Protein AF-N9VKV6-F1 (afdb_monomer_lite)

Structure (mmCIF, N/CA/C/O backbone):
data_AF-N9VKV6-F1
#
_entry.id   AF-N9VKV6-F1
#
loop_
_atom_site.group_PDB
_atom_site.id
_atom_site.type_symbol
_atom_site.label_atom_id
_atom_site.label_alt_id
_atom_site.label_comp_id
_atom_site.label_asym_id
_atom_site.label_entity_id
_atom_site.label_seq_id
_atom_site.pdbx_PDB_ins_code
_atom_site.Cartn_x
_atom_site.Cartn_y
_atom_site.Cartn_z
_atom_site.occupancy
_atom_site.B_iso_or_equiv
_atom_site.auth_seq_id
_atom_site.auth_comp_id
_atom_site.auth_asym_id
_atom_site.auth_atom_id
_atom_site.pdbx_PDB_model_num
ATOM 1 N N . MET A 1 1 ? -14.636 -12.649 24.587 1.00 75.19 1 MET A N 1
ATOM 2 C CA . MET A 1 1 ? -14.455 -11.360 23.888 1.00 75.19 1 MET A CA 1
ATOM 3 C C . MET A 1 1 ? -15.010 -11.543 22.491 1.00 75.19 1 MET A C 1
ATOM 5 O O . MET A 1 1 ? -14.633 -12.520 21.860 1.00 75.19 1 MET A O 1
ATOM 9 N N . ASN A 1 2 ? -15.903 -10.659 22.047 1.00 87.00 2 ASN A N 1
ATOM 10 C CA . ASN A 1 2 ? -16.421 -10.664 20.679 1.00 87.00 2 ASN A CA 1
ATOM 11 C C . ASN A 1 2 ? -15.746 -9.521 19.921 1.00 87.00 2 ASN A C 1
ATOM 13 O O . ASN A 1 2 ? -15.675 -8.413 20.449 1.00 87.00 2 ASN A O 1
ATOM 17 N N . LEU A 1 3 ? -15.231 -9.804 18.727 1.00 93.56 3 LEU A N 1
ATOM 18 C CA . LEU A 1 3 ? -14.570 -8.825 17.872 1.00 93.56 3 LEU A CA 1
ATOM 19 C C . LEU A 1 3 ? -15.176 -8.914 16.475 1.00 93.56 3 LEU A C 1
ATOM 21 O O . LEU A 1 3 ? -15.251 -10.002 15.908 1.00 93.56 3 LEU A O 1
ATOM 25 N N . THR A 1 4 ? -15.592 -7.775 15.934 1.00 96.56 4 THR A N 1
ATOM 26 C CA . THR A 1 4 ? -16.027 -7.680 14.540 1.00 96.56 4 THR A CA 1
ATOM 27 C C . THR A 1 4 ? -14.808 -7.474 13.653 1.00 96.56 4 THR A C 1
ATOM 29 O O . THR A 1 4 ? -13.981 -6.602 13.927 1.00 96.56 4 THR A O 1
ATOM 32 N N . VAL A 1 5 ? -14.713 -8.267 12.588 1.00 97.00 5 VAL A N 1
ATOM 33 C CA . VAL A 1 5 ? -13.665 -8.157 11.573 1.00 97.00 5 VAL A CA 1
ATOM 34 C C . VAL A 1 5 ? -14.332 -7.932 10.224 1.00 97.00 5 VAL A C 1
ATOM 36 O O . VAL A 1 5 ? -15.203 -8.705 9.830 1.00 97.00 5 VAL A O 1
ATOM 39 N N . TYR A 1 6 ? -13.917 -6.883 9.525 1.00 97.69 6 TYR A N 1
ATOM 40 C CA . TYR A 1 6 ? -14.337 -6.590 8.158 1.00 97.69 6 TYR A CA 1
ATOM 41 C C . TYR A 1 6 ? -13.250 -7.053 7.195 1.00 97.69 6 TYR A C 1
ATOM 43 O O . TYR A 1 6 ? -12.067 -6.906 7.493 1.00 97.69 6 TYR A O 1
ATOM 51 N N . GLN A 1 7 ? -13.637 -7.582 6.039 1.00 96.00 7 GLN A N 1
ATOM 52 C CA . GLN A 1 7 ? -12.716 -7.870 4.945 1.00 96.00 7 GLN A CA 1
ATOM 53 C C . GLN A 1 7 ? -13.024 -6.916 3.796 1.00 96.00 7 GLN A C 1
ATOM 55 O O . GLN A 1 7 ? -14.166 -6.847 3.346 1.00 96.00 7 GLN A O 1
ATOM 60 N N . VAL A 1 8 ? -12.016 -6.168 3.356 1.00 94.25 8 VAL A N 1
ATOM 61 C CA . VAL A 1 8 ? -12.169 -5.088 2.379 1.00 94.25 8 VAL A CA 1
ATOM 62 C C . VAL A 1 8 ? -11.166 -5.271 1.252 1.00 94.25 8 VAL A C 1
ATOM 64 O O . VAL A 1 8 ? -9.970 -5.404 1.498 1.00 94.25 8 VAL A O 1
ATOM 67 N N . ASP A 1 9 ? -11.653 -5.225 0.017 1.00 91.50 9 ASP A N 1
ATOM 68 C CA . ASP A 1 9 ? -10.840 -5.280 -1.196 1.00 91.50 9 ASP A CA 1
ATOM 69 C C . ASP A 1 9 ? -10.490 -3.852 -1.650 1.00 91.50 9 ASP A C 1
ATOM 71 O O . ASP A 1 9 ? -11.190 -3.236 -2.459 1.00 91.50 9 ASP A O 1
ATOM 75 N N . ALA A 1 10 ? -9.406 -3.287 -1.112 1.00 87.88 10 ALA A N 1
ATOM 76 C CA . ALA A 1 10 ? -8.985 -1.928 -1.447 1.00 87.88 10 ALA A CA 1
ATOM 77 C C . ALA A 1 10 ? -8.597 -1.801 -2.929 1.00 87.88 10 ALA A C 1
ATOM 79 O O . ALA A 1 10 ? -8.022 -2.718 -3.514 1.00 87.88 10 ALA A O 1
ATOM 80 N N . PHE A 1 11 ? -8.852 -0.633 -3.526 1.00 85.06 11 PHE A N 1
ATOM 81 C CA . PHE A 1 11 ? -8.638 -0.366 -4.959 1.00 85.06 11 PHE A CA 1
ATOM 82 C C . PHE A 1 11 ? -9.488 -1.229 -5.908 1.00 85.06 11 PHE A C 1
ATOM 84 O O . PHE A 1 11 ? -9.155 -1.351 -7.088 1.00 85.06 11 PHE A O 1
ATOM 91 N N . SER A 1 12 ? -10.592 -1.807 -5.428 1.00 84.88 12 SER A N 1
ATOM 92 C CA . SER A 1 12 ? -11.517 -2.585 -6.250 1.00 84.88 12 SER A CA 1
ATOM 93 C C . SER A 1 12 ? -12.945 -2.060 -6.163 1.00 84.88 12 SER A C 1
ATOM 95 O O . SER A 1 12 ? -13.360 -1.515 -5.151 1.00 84.88 12 SER A O 1
ATOM 97 N N . ARG A 1 13 ? -13.716 -2.266 -7.238 1.00 82.38 13 ARG A N 1
ATOM 98 C CA . ARG A 1 13 ? -15.178 -2.050 -7.272 1.00 82.38 13 ARG A CA 1
ATOM 99 C C . ARG A 1 13 ? -15.970 -3.355 -7.245 1.00 82.38 13 ARG A C 1
ATOM 101 O O . ARG A 1 13 ? -17.197 -3.341 -7.268 1.00 82.38 13 ARG A O 1
ATOM 108 N N . THR A 1 14 ? -15.270 -4.479 -7.302 1.00 82.88 14 THR A N 1
ATOM 109 C CA . THR A 1 14 ? -15.855 -5.814 -7.355 1.00 82.88 14 THR A CA 1
ATOM 110 C C . THR A 1 14 ? -15.142 -6.710 -6.352 1.00 82.88 14 THR A C 1
ATOM 112 O O . THR A 1 14 ? -13.924 -6.576 -6.199 1.00 82.88 14 THR A O 1
ATOM 115 N N . PRO A 1 15 ? -15.853 -7.653 -5.715 1.00 86.88 15 PRO A N 1
ATOM 116 C CA . PRO A 1 15 ? -15.213 -8.651 -4.871 1.00 86.88 15 PRO A CA 1
ATOM 117 C C . PRO A 1 15 ? -14.096 -9.395 -5.610 1.00 86.88 15 PRO A C 1
ATOM 119 O O . PRO A 1 15 ? -14.186 -9.605 -6.826 1.00 86.88 15 PRO A O 1
ATOM 122 N N . PHE A 1 16 ? -13.076 -9.821 -4.866 1.00 85.31 16 PHE A N 1
ATOM 123 C CA . PHE A 1 16 ? -11.927 -10.594 -5.355 1.00 85.31 16 PHE A CA 1
ATOM 124 C C . PHE A 1 16 ? -10.993 -9.829 -6.309 1.00 85.31 16 PHE A C 1
ATOM 126 O O . PHE A 1 16 ? -10.179 -10.440 -7.005 1.00 85.31 16 PHE A O 1
ATOM 133 N N . GLY A 1 17 ? -11.105 -8.500 -6.349 1.00 82.44 17 GLY A N 1
ATOM 134 C CA . GLY A 1 17 ? -10.161 -7.607 -7.022 1.00 82.44 17 GLY A CA 1
ATOM 135 C C . GLY A 1 17 ? -9.323 -6.809 -6.022 1.00 82.44 17 GLY A C 1
ATOM 136 O O . GLY A 1 17 ? -9.515 -6.908 -4.817 1.00 82.44 17 GLY A O 1
ATOM 137 N N . GLY A 1 18 ? -8.413 -5.973 -6.522 1.00 86.56 18 GLY A N 1
ATOM 138 C CA . GLY A 1 18 ? -7.658 -5.049 -5.671 1.00 86.56 18 GLY A CA 1
ATOM 139 C C . GLY A 1 18 ? -6.717 -5.742 -4.680 1.00 86.56 18 GLY A C 1
ATOM 140 O O . GLY A 1 18 ? -6.120 -6.774 -4.999 1.00 86.56 18 GLY A O 1
ATOM 141 N N . ASN A 1 19 ? -6.542 -5.140 -3.499 1.00 84.94 19 ASN A N 1
ATOM 142 C CA . ASN A 1 19 ? -5.733 -5.698 -2.419 1.00 84.94 19 ASN A CA 1
ATOM 143 C C . ASN A 1 19 ? -6.565 -5.925 -1.145 1.00 84.94 19 ASN A C 1
ATOM 145 O O . ASN A 1 19 ? -6.995 -4.938 -0.538 1.00 84.94 19 ASN A O 1
ATOM 149 N N . PRO A 1 20 ? -6.777 -7.185 -0.725 1.00 90.06 20 PRO A N 1
ATOM 150 C CA . PRO A 1 20 ? -7.579 -7.489 0.449 1.00 90.06 20 PRO A CA 1
ATOM 151 C C . PRO A 1 20 ? -6.862 -7.099 1.745 1.00 90.06 20 PRO A C 1
ATOM 153 O O . PRO A 1 20 ? -5.721 -7.494 1.977 1.00 90.06 20 PRO A O 1
ATOM 156 N N . ALA A 1 21 ? -7.578 -6.426 2.638 1.00 93.50 21 ALA A N 1
ATOM 157 C CA . ALA A 1 21 ? -7.173 -6.212 4.020 1.00 93.50 21 ALA A CA 1
ATOM 158 C C . ALA A 1 21 ? -8.288 -6.621 4.982 1.00 93.50 21 ALA A C 1
ATOM 160 O O . ALA A 1 21 ? -9.479 -6.516 4.678 1.00 93.50 21 ALA A O 1
ATOM 161 N N . ALA A 1 22 ? -7.893 -7.056 6.174 1.00 97.69 22 ALA A N 1
ATOM 162 C CA . ALA A 1 22 ? -8.814 -7.219 7.288 1.00 97.69 22 ALA A CA 1
ATOM 163 C C . ALA A 1 22 ? -8.805 -5.949 8.149 1.00 97.69 22 ALA A C 1
ATOM 165 O O . ALA A 1 22 ? -7.764 -5.318 8.317 1.00 97.69 22 ALA A O 1
ATOM 166 N N . VAL A 1 23 ? -9.947 -5.564 8.711 1.00 98.50 23 VAL A N 1
ATOM 167 C CA . VAL A 1 23 ? -10.092 -4.358 9.533 1.00 98.50 23 VAL A CA 1
ATOM 168 C C . VAL A 1 23 ? -10.812 -4.704 10.829 1.00 98.50 23 VAL A C 1
ATOM 170 O O . VAL A 1 23 ? -11.906 -5.263 10.815 1.00 98.50 23 VAL A O 1
ATOM 173 N N . CYS A 1 24 ? -10.209 -4.334 11.953 1.00 98.12 24 CYS A N 1
ATOM 174 C CA . CYS A 1 24 ? -10.794 -4.418 13.285 1.00 98.12 24 CYS A CA 1
ATOM 175 C C . CYS A 1 24 ? -10.904 -3.003 13.862 1.00 98.12 24 CYS A C 1
ATOM 177 O O . CYS A 1 24 ? -9.891 -2.316 14.006 1.00 98.12 24 CYS A O 1
ATOM 179 N N . ILE A 1 25 ? -12.116 -2.576 14.213 1.00 98.00 25 ILE A N 1
ATOM 180 C CA . ILE A 1 25 ? -12.364 -1.283 14.864 1.00 98.00 25 ILE A CA 1
ATOM 181 C C . ILE A 1 25 ? -12.905 -1.558 16.263 1.00 98.00 25 ILE A C 1
ATOM 183 O O . ILE A 1 25 ? -13.889 -2.283 16.413 1.00 98.00 25 ILE A O 1
ATOM 187 N N . THR A 1 26 ? -12.251 -1.008 17.282 1.00 97.31 26 THR A N 1
ATOM 188 C CA . THR A 1 26 ? -12.603 -1.203 18.693 1.00 97.31 26 THR A CA 1
ATOM 189 C C . THR A 1 26 ? -12.602 0.121 19.446 1.00 97.31 26 THR A C 1
ATOM 191 O O . THR A 1 26 ? -11.876 1.045 19.083 1.00 97.31 26 THR A O 1
ATOM 194 N N . ASP A 1 27 ? -13.378 0.211 20.530 1.00 96.31 27 ASP A N 1
ATOM 195 C CA . ASP A 1 27 ? -13.395 1.413 21.378 1.00 96.31 27 ASP A CA 1
ATOM 196 C C . ASP A 1 27 ? -12.014 1.693 21.980 1.00 96.31 27 ASP A C 1
ATOM 198 O O . ASP A 1 27 ? -11.545 2.826 21.951 1.00 96.31 27 ASP A O 1
ATOM 202 N N . GLN A 1 28 ? -11.347 0.639 22.462 1.00 96.38 28 GLN A N 1
ATOM 203 C CA . GLN A 1 28 ? -10.006 0.692 23.046 1.00 96.38 28 GLN A CA 1
ATOM 204 C C . GLN A 1 28 ? -9.018 -0.183 22.277 1.00 96.38 28 GLN A C 1
ATOM 206 O O . GLN A 1 28 ? -9.396 -1.164 21.631 1.00 96.38 28 GLN A O 1
ATOM 211 N N . GLY A 1 29 ? -7.730 0.140 22.385 1.00 94.19 29 GLY A N 1
ATOM 212 C CA . GLY A 1 29 ? -6.661 -0.618 21.740 1.00 94.19 29 GLY A CA 1
ATOM 213 C C . GLY A 1 29 ? -6.510 -2.052 22.261 1.00 94.19 29 GLY A C 1
ATOM 214 O O . GLY A 1 29 ? -6.492 -2.303 23.464 1.00 94.19 29 GLY A O 1
ATOM 215 N N . LEU A 1 30 ? -6.329 -2.999 21.336 1.00 97.19 30 LEU A N 1
ATOM 216 C CA . LEU A 1 30 ? -5.934 -4.373 21.657 1.00 97.19 30 LEU A CA 1
ATOM 217 C C . LEU A 1 30 ? -4.446 -4.458 22.035 1.00 97.19 30 LEU A C 1
ATOM 219 O O . LEU A 1 30 ? -3.627 -3.607 21.675 1.00 97.19 30 LEU A O 1
ATOM 223 N N . THR A 1 31 ? -4.061 -5.530 22.728 1.00 97.56 31 THR A N 1
ATOM 224 C CA . THR A 1 31 ? -2.640 -5.786 22.990 1.00 97.56 31 THR A CA 1
ATOM 225 C C . THR A 1 31 ? -1.912 -6.150 21.687 1.00 97.56 31 THR A C 1
ATOM 227 O O . THR A 1 31 ? -2.498 -6.813 20.827 1.00 97.56 31 THR A O 1
ATOM 230 N N . PRO A 1 32 ? -0.621 -5.789 21.524 1.00 97.69 32 PRO A N 1
ATOM 231 C CA . PRO A 1 32 ? 0.147 -6.151 20.328 1.00 97.69 32 PRO A CA 1
ATOM 232 C C . PRO A 1 32 ? 0.162 -7.661 20.044 1.00 97.69 32 PRO A C 1
ATOM 234 O O . PRO A 1 32 ? 0.054 -8.074 18.896 1.00 97.69 32 PRO A O 1
ATOM 237 N N . ALA A 1 33 ? 0.244 -8.489 21.091 1.00 98.00 33 ALA A N 1
ATOM 238 C CA . ALA A 1 33 ? 0.234 -9.945 20.953 1.00 98.00 33 ALA A CA 1
ATOM 239 C C . ALA A 1 33 ? -1.092 -10.466 20.375 1.00 98.00 33 ALA A C 1
ATOM 241 O O . ALA A 1 33 ? -1.082 -11.358 19.529 1.00 98.00 33 ALA A O 1
ATOM 242 N N . LEU A 1 34 ? -2.226 -9.891 20.795 1.00 97.75 34 LEU A N 1
ATOM 243 C CA . LEU A 1 34 ? -3.534 -10.255 20.257 1.00 97.75 34 LEU A CA 1
ATOM 244 C C . LEU A 1 34 ? -3.699 -9.770 18.811 1.00 97.75 34 LEU A C 1
ATOM 246 O O . LEU A 1 34 ? -4.169 -10.536 17.976 1.00 97.75 34 LEU A O 1
ATOM 250 N N . MET A 1 35 ? -3.267 -8.543 18.501 1.00 98.25 35 MET A N 1
ATOM 251 C CA . MET A 1 35 ? -3.274 -8.021 17.127 1.00 98.25 35 MET A CA 1
ATOM 252 C C . MET A 1 35 ? -2.471 -8.924 16.180 1.00 98.25 35 MET A C 1
ATOM 254 O O . MET A 1 35 ? -2.973 -9.306 15.125 1.00 98.25 35 MET A O 1
ATOM 258 N N . GLN A 1 36 ? -1.267 -9.342 16.587 1.00 98.38 36 GLN A N 1
ATOM 259 C CA . GLN A 1 36 ? -0.428 -10.250 15.802 1.00 98.38 36 GLN A CA 1
ATOM 260 C C . GLN A 1 36 ? -1.073 -11.631 15.623 1.00 98.38 36 GLN A C 1
ATOM 262 O O . GLN A 1 36 ? -1.017 -12.189 14.529 1.00 98.38 36 GLN A O 1
ATOM 267 N N . ALA A 1 37 ? -1.693 -12.183 16.672 1.00 97.75 37 ALA A N 1
ATOM 268 C CA . ALA A 1 37 ? -2.384 -13.469 16.594 1.00 97.75 37 ALA A CA 1
ATOM 269 C C . ALA A 1 37 ? -3.580 -13.418 15.630 1.00 97.75 37 ALA A C 1
ATOM 271 O O . ALA A 1 37 ? -3.746 -14.320 14.815 1.00 97.75 37 ALA A O 1
ATOM 272 N N . ILE A 1 38 ? -4.369 -12.339 15.672 1.00 97.38 38 ILE A N 1
ATOM 273 C CA . ILE A 1 38 ? -5.478 -12.122 14.735 1.00 97.38 38 ILE A CA 1
ATOM 274 C C . ILE A 1 38 ? -4.945 -11.967 13.308 1.00 97.38 38 ILE A C 1
ATOM 276 O O . ILE A 1 38 ? -5.469 -12.591 12.395 1.00 97.38 38 ILE A O 1
ATOM 280 N N . ALA A 1 39 ? -3.890 -11.179 13.093 1.00 96.75 39 ALA A N 1
ATOM 281 C CA . ALA A 1 39 ? -3.305 -11.011 11.763 1.00 96.75 39 ALA A CA 1
ATOM 282 C C . ALA A 1 39 ? -2.778 -12.332 11.178 1.00 96.75 39 ALA A C 1
ATOM 284 O O . ALA A 1 39 ? -2.975 -12.606 9.994 1.00 96.75 39 ALA A O 1
ATOM 285 N N . ALA A 1 40 ? -2.168 -13.175 12.017 1.00 95.88 40 ALA A N 1
ATOM 286 C CA . ALA A 1 40 ? -1.733 -14.511 11.628 1.00 95.88 40 ALA A CA 1
ATOM 287 C C . ALA A 1 40 ? -2.907 -15.426 11.240 1.00 95.88 40 ALA A C 1
ATOM 289 O O . ALA A 1 40 ? -2.789 -16.174 10.271 1.00 95.88 40 ALA A O 1
ATOM 290 N N . GLU A 1 41 ? -4.028 -15.345 11.964 1.00 96.31 41 GLU A N 1
ATOM 291 C CA . GLU A 1 41 ? -5.250 -16.110 11.682 1.00 96.31 41 GLU A CA 1
ATOM 292 C C . GLU A 1 41 ? -5.936 -15.646 10.389 1.00 96.31 41 GLU A C 1
ATOM 294 O O . GLU A 1 41 ? -6.321 -16.471 9.563 1.00 96.31 41 GLU A O 1
ATOM 299 N N . MET A 1 42 ? -6.047 -14.329 10.174 1.00 94.62 42 MET A N 1
ATOM 300 C CA . MET A 1 42 ? -6.697 -13.770 8.981 1.00 94.62 42 MET A CA 1
ATOM 301 C C . MET A 1 42 ? -5.937 -14.089 7.690 1.00 94.62 42 MET A C 1
ATOM 303 O O . MET A 1 42 ? -6.557 -14.190 6.634 1.00 94.62 42 MET A O 1
ATOM 307 N N . ALA A 1 43 ? -4.610 -14.244 7.766 1.00 91.75 43 ALA A N 1
ATOM 308 C CA . ALA A 1 43 ? -3.749 -14.681 6.663 1.00 91.75 43 ALA A CA 1
ATOM 309 C C . ALA A 1 43 ? -3.907 -13.881 5.345 1.00 91.75 43 ALA A C 1
ATOM 311 O O . ALA A 1 43 ? -3.661 -14.404 4.256 1.00 91.75 43 ALA A O 1
ATOM 312 N N . VAL A 1 44 ? -4.295 -12.607 5.448 1.00 89.50 44 VAL A N 1
ATOM 313 C CA . VAL A 1 44 ? -4.295 -11.618 4.355 1.00 89.50 44 VAL A CA 1
ATOM 314 C C . VAL A 1 44 ? -2.969 -10.850 4.331 1.00 89.50 44 VAL A C 1
ATOM 316 O O . VAL A 1 44 ? -2.092 -11.116 5.156 1.00 89.50 44 VAL A O 1
ATOM 319 N N . SER A 1 45 ? -2.781 -9.930 3.376 1.00 85.75 45 SER A N 1
ATOM 320 C CA . SER A 1 45 ? -1.539 -9.153 3.294 1.00 85.75 45 SER A CA 1
ATOM 321 C C . SER A 1 45 ? -1.321 -8.343 4.579 1.00 85.75 45 SER A C 1
ATOM 323 O O . SER A 1 45 ? -0.268 -8.455 5.212 1.00 85.75 45 SER A O 1
ATOM 325 N N . GLU A 1 46 ? -2.354 -7.619 5.022 1.00 93.06 46 GLU A N 1
ATOM 326 C CA . GLU A 1 46 ? -2.341 -6.841 6.253 1.00 93.06 46 GLU A CA 1
ATOM 327 C C . GLU A 1 46 ? -3.710 -6.837 6.949 1.00 93.06 46 GLU A C 1
ATOM 329 O O . GLU A 1 46 ? -4.769 -6.721 6.325 1.00 93.06 46 GLU A O 1
ATOM 334 N N . THR A 1 47 ? -3.672 -6.888 8.279 1.00 98.00 47 THR A N 1
ATOM 335 C CA . THR A 1 47 ? -4.814 -6.623 9.156 1.00 98.00 47 THR A CA 1
ATOM 336 C C . THR A 1 47 ? -4.613 -5.281 9.854 1.00 98.00 47 THR A C 1
ATOM 338 O O . THR A 1 47 ? -3.614 -5.075 10.549 1.00 98.00 47 THR A O 1
ATOM 341 N N . ALA A 1 48 ? -5.563 -4.369 9.671 1.00 98.19 48 ALA A N 1
ATOM 342 C CA . ALA A 1 48 ? -5.606 -3.043 10.266 1.00 98.19 48 ALA A CA 1
ATOM 343 C C . ALA A 1 48 ? -6.404 -3.048 11.578 1.00 98.19 48 ALA A C 1
ATOM 345 O O . ALA A 1 48 ? -7.493 -3.617 11.653 1.00 98.19 48 ALA A O 1
ATOM 346 N N . PHE A 1 49 ? -5.890 -2.367 12.598 1.00 98.56 49 PHE A N 1
ATOM 347 C CA . PHE A 1 49 ? -6.528 -2.227 13.905 1.00 98.56 49 PHE A CA 1
ATOM 348 C C . PHE A 1 49 ? -6.649 -0.749 14.266 1.00 98.56 49 PHE A C 1
ATOM 350 O O . PHE A 1 49 ? -5.628 -0.081 14.447 1.00 98.56 49 PHE A O 1
ATOM 357 N N . LEU A 1 50 ? -7.881 -0.257 14.392 1.00 98.56 50 LEU A N 1
ATOM 358 C CA . LEU A 1 50 ? -8.189 1.107 14.819 1.00 98.56 50 LEU A CA 1
ATOM 359 C C . LEU A 1 50 ? -8.773 1.103 16.236 1.00 98.56 50 LEU A C 1
ATOM 361 O O . LEU A 1 50 ? -9.809 0.483 16.473 1.00 98.56 50 LEU A O 1
ATOM 365 N N . ALA A 1 51 ? -8.142 1.848 17.140 1.00 98.12 51 ALA A N 1
ATOM 366 C CA . ALA A 1 51 ? -8.688 2.179 18.454 1.00 98.12 51 ALA A CA 1
ATOM 367 C C . ALA A 1 51 ? -9.373 3.556 18.405 1.00 98.12 51 ALA A C 1
ATOM 369 O O . ALA A 1 51 ? -8.730 4.550 18.057 1.00 98.12 51 ALA A O 1
ATOM 370 N N . LEU A 1 52 ? -10.670 3.624 18.713 1.00 96.69 52 LEU A N 1
ATOM 371 C CA . LEU A 1 52 ? -11.465 4.849 18.572 1.00 96.69 52 LEU A CA 1
ATOM 372 C C . LEU A 1 52 ? -11.147 5.903 19.639 1.00 96.69 52 LEU A C 1
ATOM 374 O O . LEU A 1 52 ? -11.148 7.089 19.317 1.00 96.69 52 LEU A O 1
ATOM 378 N N . ASP A 1 53 ? -10.845 5.485 20.869 1.00 96.25 53 ASP A N 1
ATOM 379 C CA . ASP A 1 53 ? -10.515 6.368 21.996 1.00 96.25 53 ASP A CA 1
ATOM 380 C C . ASP A 1 53 ? -9.271 7.236 21.758 1.00 96.25 53 ASP A C 1
ATOM 382 O O . ASP A 1 53 ? -9.200 8.385 22.190 1.00 96.25 53 ASP A O 1
ATOM 386 N N . THR A 1 54 ? -8.294 6.676 21.055 1.00 96.62 54 THR A N 1
ATOM 387 C CA . THR A 1 54 ? -6.980 7.274 20.807 1.00 96.62 54 THR A CA 1
ATOM 388 C C . THR A 1 54 ? -6.784 7.676 19.350 1.00 96.62 54 THR A C 1
ATOM 390 O O . THR A 1 54 ? -5.834 8.383 19.036 1.00 96.62 54 THR A O 1
ATOM 393 N N . GLY A 1 55 ? -7.636 7.206 18.435 1.00 96.62 55 GLY A N 1
ATOM 394 C CA . GLY A 1 55 ? -7.431 7.366 16.993 1.00 96.62 55 GLY A CA 1
ATOM 395 C C . GLY A 1 55 ? -6.206 6.612 16.464 1.00 96.62 55 GLY A C 1
ATOM 396 O O . GLY A 1 55 ? -5.741 6.894 15.357 1.00 96.62 55 GLY A O 1
ATOM 397 N N . ARG A 1 56 ? -5.660 5.668 17.243 1.00 98.00 56 ARG A N 1
ATOM 398 C CA . ARG A 1 56 ? -4.445 4.935 16.889 1.00 98.00 56 ARG A CA 1
ATOM 399 C C . ARG A 1 56 ? -4.750 3.836 15.885 1.00 98.00 56 ARG A C 1
ATOM 401 O O . ARG A 1 56 ? -5.547 2.941 16.166 1.00 98.00 56 ARG A O 1
ATOM 408 N N . LEU A 1 57 ? -4.058 3.880 14.753 1.00 98.00 57 LEU A N 1
ATOM 409 C CA . LEU A 1 57 ? -4.146 2.897 13.684 1.00 98.00 57 LEU A CA 1
ATOM 410 C C . LEU A 1 57 ? -2.824 2.137 13.556 1.00 98.00 57 LEU A C 1
ATOM 412 O O . LEU A 1 57 ? -1.746 2.728 13.478 1.00 98.00 57 LEU A O 1
ATOM 416 N N . ARG A 1 58 ? -2.920 0.808 13.554 1.00 98.12 58 ARG A N 1
ATOM 417 C CA . ARG A 1 58 ? -1.785 -0.117 13.441 1.00 98.12 58 ARG A CA 1
ATOM 418 C C . ARG A 1 58 ? -2.077 -1.168 12.384 1.00 98.12 58 ARG A C 1
ATOM 420 O O . ARG A 1 58 ? -3.236 -1.527 12.188 1.00 98.12 58 ARG A O 1
ATOM 427 N N . TRP A 1 59 ? -1.035 -1.704 11.759 1.00 97.44 59 TRP A N 1
ATOM 428 C CA . TRP A 1 59 ? -1.171 -2.754 10.752 1.00 97.44 59 TRP A CA 1
ATOM 429 C C . TRP A 1 59 ? -0.198 -3.879 11.019 1.00 97.44 59 TRP A C 1
ATOM 431 O O . TRP A 1 59 ? 0.963 -3.659 11.357 1.00 97.44 59 TRP A O 1
ATOM 441 N N . PHE A 1 60 ? -0.684 -5.090 10.824 1.00 96.06 60 PHE A N 1
ATOM 442 C CA . PHE A 1 60 ? 0.084 -6.297 11.028 1.00 96.06 60 PHE A CA 1
ATOM 443 C C . PHE A 1 60 ? -0.013 -7.152 9.779 1.00 96.06 60 PHE A C 1
ATOM 445 O O . PHE A 1 60 ? -1.107 -7.458 9.313 1.00 96.06 60 PHE A O 1
ATOM 452 N N . THR A 1 61 ? 1.138 -7.570 9.274 1.00 92.50 61 THR A N 1
ATOM 453 C CA . THR A 1 61 ? 1.207 -8.771 8.441 1.00 92.50 61 THR A CA 1
ATOM 454 C C . THR A 1 61 ? 1.009 -9.998 9.344 1.00 92.50 61 THR A C 1
ATOM 456 O O . THR A 1 61 ? 1.101 -9.876 10.574 1.00 92.50 61 THR A O 1
ATOM 459 N N . PRO A 1 62 ? 0.833 -11.207 8.784 1.00 92.50 62 PRO A N 1
ATOM 460 C CA . PRO A 1 62 ? 0.790 -12.434 9.579 1.00 92.50 62 PRO A CA 1
ATOM 461 C C . PRO A 1 62 ? 2.011 -12.659 10.488 1.00 92.50 62 PRO A C 1
ATOM 463 O O . PRO A 1 62 ? 1.923 -13.417 11.452 1.00 92.50 62 PRO A O 1
ATOM 466 N N . GLU A 1 63 ? 3.143 -12.005 10.206 1.00 88.69 63 GLU A N 1
ATOM 467 C CA . GLU A 1 63 ? 4.421 -12.246 10.887 1.00 88.69 63 GLU A CA 1
ATOM 468 C C . GLU A 1 63 ? 4.894 -11.071 11.756 1.00 88.69 63 GLU A C 1
ATOM 470 O O . GLU A 1 63 ? 5.585 -11.294 12.750 1.00 88.69 63 GLU A O 1
ATOM 475 N N . VAL A 1 64 ? 4.571 -9.829 11.380 1.00 90.69 64 VAL A N 1
ATOM 476 C CA . VAL A 1 64 ? 5.117 -8.628 12.030 1.00 90.69 64 VAL A CA 1
ATOM 477 C C . VAL A 1 64 ? 4.223 -7.399 11.849 1.00 90.69 64 VAL A C 1
ATOM 479 O O . VAL A 1 64 ? 3.518 -7.267 10.844 1.00 90.69 64 VAL A O 1
ATOM 482 N N . GLU A 1 65 ? 4.308 -6.467 12.797 1.00 94.88 65 GLU A N 1
ATOM 483 C CA . GLU A 1 65 ? 3.787 -5.106 12.654 1.00 94.88 65 GLU A CA 1
ATOM 484 C C . GLU A 1 65 ? 4.546 -4.328 11.569 1.00 94.88 65 GLU A C 1
ATOM 486 O O . GLU A 1 65 ? 5.776 -4.393 11.485 1.00 94.88 65 GLU A O 1
ATOM 491 N N . VAL A 1 66 ? 3.822 -3.560 10.757 1.00 86.62 66 VAL A N 1
ATOM 492 C CA . VAL A 1 66 ? 4.409 -2.663 9.755 1.00 86.62 66 VAL A CA 1
ATOM 493 C C . VAL A 1 66 ? 4.143 -1.208 10.116 1.00 86.62 66 VAL A C 1
ATOM 495 O O . VAL A 1 66 ? 3.099 -0.857 10.659 1.00 86.62 66 VAL A O 1
ATOM 498 N N . GLU A 1 67 ? 5.103 -0.342 9.798 1.00 85.06 67 GLU A N 1
ATOM 499 C CA . GLU A 1 67 ? 5.040 1.074 10.175 1.00 85.06 67 GLU A CA 1
ATOM 500 C C . GLU A 1 67 ? 4.006 1.866 9.364 1.00 85.06 67 GLU A C 1
ATOM 502 O O . GLU A 1 67 ? 3.583 2.939 9.801 1.00 85.06 67 GLU A O 1
ATOM 507 N N . LEU A 1 68 ? 3.627 1.370 8.179 1.00 83.75 68 LEU A N 1
ATOM 508 C CA . LEU A 1 68 ? 2.737 2.058 7.252 1.00 83.75 68 LEU A CA 1
ATOM 509 C C . LEU A 1 68 ? 2.087 1.090 6.258 1.00 83.75 68 LEU A C 1
ATOM 511 O O . LEU A 1 68 ? 2.763 0.219 5.711 1.00 83.75 68 LEU A O 1
ATOM 515 N N . CYS A 1 69 ? 0.792 1.276 5.994 1.00 87.31 69 CYS A N 1
ATOM 516 C CA . CYS A 1 69 ? 0.050 0.492 5.011 1.00 87.31 69 CYS A CA 1
ATOM 517 C C . CYS A 1 69 ? -1.076 1.319 4.365 1.00 87.31 69 CYS A C 1
ATOM 519 O O . CYS A 1 69 ? -2.126 1.553 4.968 1.00 87.31 69 CYS A O 1
ATOM 521 N N . GLY A 1 70 ? -0.878 1.760 3.117 1.00 87.81 70 GLY A N 1
ATOM 522 C CA . GLY A 1 70 ? -1.854 2.599 2.408 1.00 87.81 70 GLY A CA 1
ATOM 523 C C . GLY A 1 70 ? -3.198 1.911 2.162 1.00 87.81 70 GLY A C 1
ATOM 524 O O . GLY A 1 70 ? -4.236 2.420 2.574 1.00 87.81 70 GLY A O 1
ATOM 525 N N . HIS A 1 71 ? -3.203 0.722 1.558 1.00 87.81 71 HIS A N 1
ATOM 526 C CA . HIS A 1 71 ? -4.452 0.010 1.256 1.00 87.81 71 HIS A CA 1
ATOM 527 C C . HIS A 1 71 ? -5.218 -0.399 2.530 1.00 87.81 71 HIS A C 1
ATOM 529 O O . HIS A 1 71 ? -6.445 -0.316 2.562 1.00 87.81 71 HIS A O 1
ATOM 535 N N . GLY A 1 72 ? -4.513 -0.749 3.612 1.00 91.69 72 GLY A N 1
ATOM 536 C CA . GLY A 1 72 ? -5.119 -0.990 4.923 1.00 91.69 72 GLY A CA 1
ATOM 537 C C . GLY A 1 72 ? -5.731 0.279 5.525 1.00 91.69 72 GLY A C 1
ATOM 538 O O . GLY A 1 72 ? -6.804 0.224 6.115 1.00 91.69 72 GLY A O 1
ATOM 539 N N . THR A 1 73 ? -5.104 1.444 5.326 1.00 94.62 73 THR A N 1
ATOM 540 C CA . THR A 1 73 ? -5.667 2.744 5.747 1.00 94.62 73 THR A CA 1
ATOM 541 C C . THR A 1 73 ? -6.929 3.097 4.957 1.00 94.62 73 THR A C 1
ATOM 543 O O . THR A 1 73 ? -7.928 3.502 5.546 1.00 94.62 73 THR A O 1
ATOM 546 N N . LEU A 1 74 ? -6.922 2.891 3.636 1.00 94.25 74 LEU A N 1
ATOM 547 C CA . LEU A 1 74 ? -8.115 3.051 2.797 1.00 94.25 74 LEU A CA 1
ATOM 548 C C . LEU A 1 74 ? -9.239 2.113 3.233 1.00 94.25 74 LEU A C 1
ATOM 550 O O . LEU A 1 74 ? -10.383 2.541 3.327 1.00 94.25 74 LEU A O 1
ATOM 554 N N . SER A 1 75 ? -8.900 0.866 3.560 1.00 95.94 75 SER A N 1
ATOM 555 C CA . SER A 1 75 ? -9.862 -0.127 4.041 1.00 95.94 75 SER A CA 1
ATOM 556 C C . SER A 1 75 ? -10.534 0.317 5.340 1.00 95.94 75 SER A C 1
ATOM 558 O O . SER A 1 75 ? -11.747 0.203 5.477 1.00 95.94 75 SER A O 1
ATOM 560 N N . VAL A 1 76 ? -9.775 0.901 6.273 1.00 97.56 76 VAL A N 1
ATOM 561 C CA . VAL A 1 76 ? -10.335 1.511 7.490 1.00 97.56 76 VAL A CA 1
ATOM 562 C C . VAL A 1 76 ? -11.264 2.675 7.144 1.00 97.56 76 VAL A C 1
ATOM 564 O O . VAL A 1 76 ? -12.358 2.755 7.695 1.00 97.56 76 VAL A O 1
ATOM 567 N N . GLY A 1 77 ? -10.867 3.554 6.218 1.00 96.25 77 GLY A N 1
ATOM 568 C CA . GLY A 1 77 ? -11.719 4.645 5.735 1.00 96.25 77 GLY A CA 1
ATOM 569 C C . GLY A 1 77 ? -13.037 4.155 5.126 1.00 96.25 77 GLY A C 1
ATOM 570 O O . GLY A 1 77 ? -14.086 4.728 5.413 1.00 96.25 77 GLY A O 1
ATOM 571 N N . ALA A 1 78 ? -12.998 3.066 4.354 1.00 95.75 78 ALA A N 1
ATOM 572 C CA . ALA A 1 78 ? -14.177 2.450 3.748 1.00 95.75 78 ALA A CA 1
ATOM 573 C C . ALA A 1 78 ? -15.139 1.905 4.809 1.00 95.75 78 ALA A C 1
ATOM 575 O O . ALA A 1 78 ? -16.321 2.240 4.784 1.00 95.75 78 ALA A O 1
ATOM 576 N N . VAL A 1 79 ? -14.623 1.167 5.798 1.00 97.56 79 VAL A N 1
ATOM 577 C CA . VAL A 1 79 ? -15.438 0.665 6.915 1.00 97.56 79 VAL A CA 1
ATOM 578 C C . VAL A 1 79 ? -16.026 1.823 7.721 1.00 97.56 79 VAL A C 1
ATOM 580 O O . VAL A 1 79 ? -17.206 1.801 8.047 1.00 97.56 79 VAL A O 1
ATOM 583 N N . LEU A 1 80 ? -15.247 2.867 8.022 1.00 97.31 80 LEU A N 1
ATOM 584 C CA . LEU A 1 80 ? -15.760 4.035 8.746 1.00 97.31 80 LEU A CA 1
ATOM 585 C C . LEU A 1 80 ? -16.884 4.741 7.980 1.00 97.31 80 LEU A C 1
ATOM 587 O O . LEU A 1 80 ? -17.868 5.145 8.597 1.00 97.31 80 LEU A O 1
ATOM 591 N N . ARG A 1 81 ? -16.761 4.864 6.654 1.00 95.88 81 ARG A N 1
ATOM 592 C CA . ARG A 1 81 ? -17.813 5.421 5.797 1.00 95.88 81 ARG A CA 1
ATOM 593 C C . ARG A 1 81 ? -19.068 4.550 5.817 1.00 95.88 81 ARG A C 1
ATOM 595 O O . ARG A 1 81 ? -20.160 5.077 6.010 1.00 95.88 81 ARG A O 1
ATOM 602 N N . GLU A 1 82 ? -18.923 3.236 5.667 1.00 95.00 82 GLU A N 1
ATOM 603 C CA . GLU A 1 82 ? -20.044 2.285 5.696 1.00 95.00 82 GLU A CA 1
ATOM 604 C C . GLU A 1 82 ? -20.776 2.290 7.049 1.00 95.00 82 GLU A C 1
ATOM 606 O O . GLU A 1 82 ? -22.001 2.223 7.098 1.00 95.00 82 GLU A O 1
ATOM 611 N N . GLN A 1 83 ? -20.038 2.456 8.149 1.00 95.56 83 GLN A N 1
ATOM 612 C CA . GLN A 1 83 ? -20.586 2.572 9.505 1.00 95.56 83 GLN A CA 1
ATOM 613 C C . GLN A 1 83 ? -21.159 3.970 9.821 1.00 95.56 83 GLN A C 1
ATOM 615 O O . GLN A 1 83 ? -21.591 4.214 10.947 1.00 95.56 83 GLN A O 1
ATOM 620 N N . GLY A 1 84 ? -21.151 4.912 8.868 1.00 95.50 84 GLY A N 1
ATOM 621 C CA . GLY A 1 84 ? -21.652 6.278 9.066 1.00 95.50 84 GLY A CA 1
ATOM 622 C C . GLY A 1 84 ? -20.781 7.147 9.983 1.00 95.50 84 GLY A C 1
ATOM 623 O O . GLY A 1 84 ? -21.245 8.163 10.492 1.00 95.50 84 GLY A O 1
ATOM 624 N N . MET A 1 85 ? -19.525 6.754 10.206 1.00 95.25 85 MET A N 1
ATOM 625 C CA . MET A 1 85 ? -18.547 7.457 11.047 1.00 95.25 85 MET A CA 1
ATOM 626 C C . MET A 1 85 ? -17.618 8.387 10.250 1.00 95.25 85 MET A C 1
ATOM 628 O O . MET A 1 85 ? -16.731 9.011 10.837 1.00 95.25 85 MET A O 1
ATOM 632 N N . LEU A 1 86 ? -17.768 8.416 8.924 1.00 94.94 86 LEU A N 1
ATOM 633 C CA . LEU A 1 86 ? -17.032 9.285 8.013 1.00 94.94 86 LEU A CA 1
ATOM 634 C C . LEU A 1 86 ? -17.927 9.662 6.821 1.00 94.94 86 LEU A C 1
ATOM 636 O O . LEU A 1 86 ? -18.251 8.812 5.989 1.00 94.94 86 LEU A O 1
ATOM 640 N N . GLY A 1 87 ? -18.351 10.922 6.768 1.00 93.62 87 GLY A N 1
ATOM 641 C CA . GLY A 1 87 ? -19.269 11.465 5.766 1.00 93.62 87 GLY A CA 1
ATOM 642 C C . GLY A 1 87 ? -18.595 12.066 4.529 1.00 93.62 87 GLY A C 1
ATOM 643 O O . GLY A 1 87 ? -17.375 12.175 4.433 1.00 93.62 87 GLY A O 1
ATOM 644 N N . GLU A 1 88 ? -19.420 12.483 3.567 1.00 92.75 88 GLU A N 1
ATOM 645 C CA . GLU A 1 88 ? -18.974 13.186 2.359 1.00 92.75 88 GLU A CA 1
ATOM 646 C C . GLU A 1 88 ? -18.266 14.504 2.706 1.00 92.75 88 GLU A C 1
ATOM 648 O O . GLU A 1 88 ? -18.779 15.303 3.490 1.00 92.75 88 GLU A O 1
ATOM 653 N N . GLY A 1 89 ? -17.094 14.742 2.110 1.00 90.31 89 GLY A N 1
ATOM 654 C CA . GLY A 1 89 ? -16.272 15.922 2.386 1.00 90.31 89 GLY A CA 1
ATOM 655 C C . GLY A 1 89 ? -15.561 15.904 3.745 1.00 90.31 89 GLY A C 1
ATOM 656 O O . GLY A 1 89 ? -14.801 16.828 4.041 1.00 90.31 89 GLY A O 1
ATOM 657 N N . GLU A 1 90 ? -15.767 14.871 4.564 1.00 93.44 90 GLU A N 1
ATOM 658 C CA . GLU A 1 90 ? -15.062 14.704 5.830 1.00 93.44 90 GLU A CA 1
ATOM 659 C C . GLU A 1 90 ? -13.710 14.012 5.637 1.00 93.44 90 GLU A C 1
ATOM 661 O O . GLU A 1 90 ? -13.452 13.302 4.660 1.00 93.44 90 GLU A O 1
ATOM 666 N N . GLY A 1 91 ? -12.832 14.204 6.620 1.00 93.44 91 GLY A N 1
ATOM 667 C CA . GLY A 1 91 ? -11.572 13.491 6.719 1.00 93.44 91 GLY A CA 1
ATOM 668 C C . GLY A 1 91 ? -11.301 13.034 8.142 1.00 93.44 91 GLY A C 1
ATOM 669 O O . GLY A 1 91 ? -11.740 13.656 9.110 1.00 93.44 91 GLY A O 1
ATOM 670 N N . LYS A 1 92 ? -10.553 11.941 8.269 1.00 94.81 92 LYS A N 1
ATOM 671 C CA . LYS A 1 92 ? -10.094 11.412 9.548 1.00 94.81 92 LYS A CA 1
ATOM 672 C C . LYS A 1 92 ? -8.589 11.239 9.521 1.00 94.81 92 LYS A C 1
ATOM 674 O O . LYS A 1 92 ? -8.047 10.632 8.601 1.00 94.81 92 LYS A O 1
ATOM 679 N N . THR A 1 93 ? -7.942 11.756 10.557 1.00 95.62 93 THR A N 1
ATOM 680 C CA . THR A 1 93 ? -6.508 11.593 10.785 1.00 95.62 93 THR A CA 1
ATOM 681 C C . THR A 1 93 ? -6.285 10.528 11.847 1.00 95.62 93 THR A C 1
ATOM 683 O O . THR A 1 93 ? -6.921 10.555 12.899 1.00 95.62 9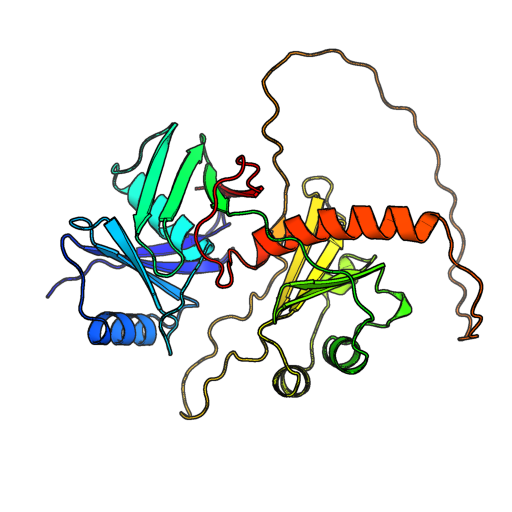3 THR A O 1
ATOM 686 N N . PHE A 1 94 ? -5.381 9.598 11.565 1.00 95.56 94 PHE A N 1
ATOM 687 C CA . PHE A 1 94 ? -4.997 8.506 12.445 1.00 95.56 94 PHE A CA 1
ATOM 688 C C . PHE A 1 94 ? -3.602 8.733 13.019 1.00 95.56 94 PHE A C 1
ATOM 690 O O . PHE A 1 94 ? -2.712 9.220 12.317 1.00 95.56 94 PHE A O 1
ATOM 697 N N . GLU A 1 95 ? -3.389 8.318 14.266 1.00 95.62 95 GLU A N 1
ATOM 698 C CA . GLU A 1 95 ? -2.054 8.227 14.858 1.00 95.62 95 GLU A CA 1
ATOM 699 C C . GLU A 1 95 ? -1.407 6.892 14.488 1.00 95.62 95 GLU A C 1
ATOM 701 O O . GLU A 1 95 ? -1.961 5.827 14.768 1.00 95.62 95 GLU A O 1
ATOM 706 N N . THR A 1 96 ? -0.225 6.931 13.875 1.00 94.12 96 THR A N 1
ATOM 707 C CA . THR A 1 96 ? 0.449 5.738 13.341 1.00 94.12 96 THR A CA 1
ATOM 708 C C . THR A 1 96 ? 1.940 5.778 13.672 1.00 94.12 96 THR A C 1
ATOM 710 O O . THR A 1 96 ? 2.470 6.833 14.032 1.00 94.12 96 THR A O 1
ATOM 713 N N . LEU A 1 97 ? 2.650 4.653 13.531 1.00 88.69 97 LEU A N 1
ATOM 714 C CA . LEU A 1 97 ? 4.107 4.617 13.735 1.00 88.69 97 LEU A CA 1
ATOM 715 C C . LEU A 1 97 ? 4.867 5.524 12.754 1.00 88.69 97 LEU A C 1
ATOM 717 O O . LEU A 1 97 ? 5.931 6.036 13.092 1.00 88.69 97 LEU A O 1
ATOM 721 N N . SER A 1 98 ? 4.298 5.775 11.573 1.00 84.25 98 SER A N 1
ATOM 722 C CA . SER A 1 98 ? 4.869 6.678 10.565 1.00 84.25 98 SER A CA 1
ATOM 723 C C . SER A 1 98 ? 4.447 8.141 10.731 1.00 84.25 98 SER A C 1
ATOM 725 O O . SER A 1 98 ? 4.743 8.968 9.866 1.00 84.25 98 SER A O 1
ATOM 727 N N . GLY A 1 99 ? 3.780 8.475 11.839 1.00 89.00 99 GLY A N 1
ATOM 728 C CA . GLY A 1 99 ? 3.176 9.782 12.076 1.00 89.00 99 GLY A CA 1
ATOM 729 C C . GLY A 1 99 ? 1.711 9.850 11.625 1.00 89.00 99 GLY A C 1
ATOM 730 O O . GLY A 1 99 ? 1.102 8.817 11.335 1.00 89.00 99 GLY A O 1
ATOM 731 N N . PRO A 1 100 ? 1.115 11.052 11.610 1.00 91.38 100 PRO A N 1
ATOM 732 C CA . PRO A 1 100 ? -0.279 11.231 11.225 1.00 91.38 100 PRO A CA 1
ATOM 733 C C . PRO A 1 100 ? -0.535 10.818 9.772 1.00 91.38 100 PRO A C 1
ATOM 735 O O . PRO A 1 100 ? 0.224 11.196 8.880 1.00 91.38 100 PRO A O 1
ATOM 738 N N . LEU A 1 101 ? -1.626 10.090 9.535 1.00 90.00 101 LEU A N 1
ATOM 739 C CA . LEU A 1 101 ? -2.132 9.783 8.194 1.00 90.00 101 LEU A CA 1
ATOM 740 C C . LEU A 1 101 ? -3.595 10.152 8.095 1.00 90.00 101 LEU A C 1
ATOM 742 O O . LEU A 1 101 ? -4.376 9.790 8.973 1.00 90.00 101 LEU A O 1
ATOM 746 N N . SER A 1 102 ? -3.973 10.802 7.004 1.00 91.69 102 SER A N 1
ATOM 747 C CA . SER A 1 102 ? -5.344 11.245 6.799 1.00 91.69 102 SER A CA 1
ATOM 748 C C . SER A 1 102 ? -5.988 10.507 5.638 1.00 91.69 102 SER A C 1
ATOM 750 O O . SER A 1 102 ? -5.389 10.356 4.574 1.00 91.69 102 SER A O 1
ATOM 752 N N . VAL A 1 103 ? -7.230 10.081 5.852 1.00 93.88 103 VAL A N 1
ATOM 753 C CA . VAL A 1 103 ? -8.146 9.655 4.795 1.00 93.88 103 VAL A CA 1
ATOM 754 C C . VAL A 1 103 ? -9.261 10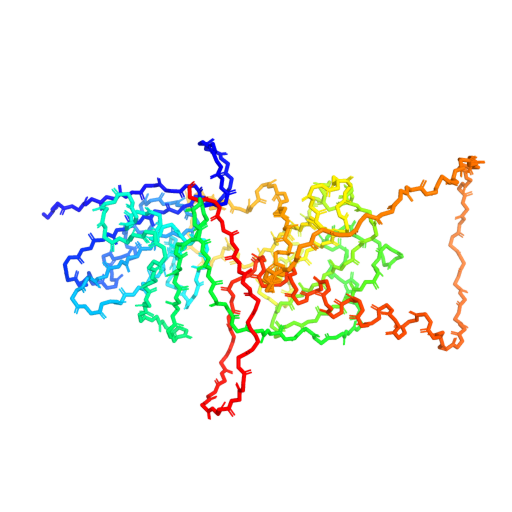.685 4.674 1.00 93.88 103 VAL A C 1
ATOM 756 O O . VAL A 1 103 ? -9.755 11.170 5.689 1.00 93.88 103 VAL A O 1
ATOM 759 N N . SER A 1 104 ? -9.654 11.034 3.454 1.00 94.12 104 SER A N 1
ATOM 760 C CA . SER A 1 104 ? -10.781 11.936 3.187 1.00 94.12 104 SER A CA 1
ATOM 761 C C . SER A 1 104 ? -11.738 11.341 2.167 1.00 94.12 104 SER A C 1
ATOM 763 O O . SER A 1 104 ? -11.319 10.572 1.302 1.00 94.12 104 SER A O 1
ATOM 765 N N . VAL A 1 105 ? -13.018 11.685 2.278 1.00 93.19 105 VAL A N 1
ATOM 766 C CA . VAL A 1 105 ? -14.055 11.267 1.330 1.00 93.19 105 VAL A CA 1
ATOM 767 C C . VAL A 1 105 ? -14.233 12.348 0.268 1.00 93.19 105 VAL A C 1
ATOM 769 O O . VAL A 1 105 ? -14.416 13.522 0.582 1.00 93.19 105 VAL A O 1
ATOM 772 N N . GLN A 1 106 ? -14.165 11.938 -0.995 1.00 91.25 106 GLN A N 1
ATOM 773 C CA . GLN A 1 106 ? -14.282 12.783 -2.179 1.00 91.25 106 GLN A CA 1
ATOM 774 C C . GLN A 1 106 ? -15.270 12.140 -3.161 1.00 91.25 106 GLN A C 1
ATOM 776 O O . GLN A 1 106 ? -14.889 11.434 -4.103 1.00 91.25 106 GLN A O 1
ATOM 781 N N . GLY A 1 107 ? -16.562 12.342 -2.925 1.00 88.75 107 GLY A N 1
ATOM 782 C CA . GLY A 1 107 ? -17.650 11.670 -3.620 1.00 88.75 107 GLY A CA 1
ATOM 783 C C . GLY A 1 107 ? -17.555 10.160 -3.446 1.00 88.75 107 GLY A C 1
ATOM 784 O O . GLY A 1 107 ? -17.596 9.603 -2.354 1.00 88.75 107 GLY A O 1
ATOM 785 N N . GLU A 1 108 ? -17.357 9.461 -4.555 1.00 85.31 108 GLU A N 1
ATOM 786 C CA . GLU A 1 108 ? -17.195 8.006 -4.556 1.00 85.31 108 GLU A CA 1
ATOM 787 C C . GLU A 1 108 ? -15.778 7.561 -4.169 1.00 85.31 108 GLU A C 1
ATOM 789 O O . GLU A 1 108 ? -15.490 6.374 -4.194 1.00 85.31 108 GLU A O 1
ATOM 794 N N . TRP A 1 109 ? -14.865 8.483 -3.860 1.00 88.88 109 TRP A N 1
ATOM 795 C CA . TRP A 1 109 ? -13.459 8.176 -3.612 1.00 88.88 109 TRP A CA 1
ATOM 796 C C . TRP A 1 109 ? -13.079 8.376 -2.151 1.00 88.88 109 TRP A C 1
ATOM 798 O O . TRP A 1 109 ? -13.568 9.271 -1.472 1.00 88.88 109 TRP A O 1
ATOM 808 N N . LEU A 1 110 ? -12.157 7.548 -1.685 1.00 91.00 110 LEU A N 1
ATOM 809 C CA . LEU A 1 110 ? -11.342 7.767 -0.507 1.00 91.00 110 LEU A CA 1
ATOM 810 C C . LEU A 1 110 ? -9.957 8.205 -0.967 1.00 91.00 110 LEU A C 1
ATOM 812 O O . LEU A 1 110 ? -9.345 7.570 -1.826 1.00 91.00 110 LEU A O 1
ATOM 816 N N . ALA A 1 111 ? -9.470 9.292 -0.395 1.00 89.69 111 ALA A N 1
ATOM 817 C CA . ALA A 1 111 ? -8.193 9.892 -0.726 1.00 89.69 111 ALA A CA 1
ATOM 818 C C . ALA A 1 111 ? -7.261 9.838 0.484 1.00 89.69 111 ALA A C 1
ATOM 820 O O . ALA A 1 111 ? -7.626 10.302 1.567 1.00 89.69 111 ALA A O 1
ATOM 821 N N . LEU A 1 112 ? -6.063 9.296 0.284 1.00 88.12 112 LEU A N 1
ATOM 822 C CA . LEU A 1 112 ? -4.951 9.383 1.221 1.00 88.12 112 LEU A CA 1
ATOM 823 C C . LEU A 1 112 ? -4.003 10.497 0.801 1.00 88.12 112 LEU A C 1
ATOM 825 O O . LEU A 1 112 ? -3.668 10.623 -0.379 1.00 88.12 112 LEU A O 1
ATOM 829 N N . ASP A 1 113 ? -3.534 11.250 1.788 1.00 77.25 113 ASP A N 1
ATOM 830 C CA . ASP A 1 113 ? -2.442 12.202 1.613 1.00 77.25 113 ASP A CA 1
ATOM 831 C C . ASP A 1 113 ? -1.127 11.558 2.067 1.00 77.25 113 ASP A C 1
ATOM 833 O O . ASP A 1 113 ? -0.977 11.183 3.236 1.00 77.25 113 ASP A O 1
ATOM 837 N N . PHE A 1 114 ? -0.186 11.400 1.134 1.00 71.19 114 PHE A N 1
ATOM 838 C CA . PHE A 1 114 ? 1.165 10.933 1.421 1.00 71.19 114 PHE A CA 1
ATOM 839 C C . PHE A 1 114 ? 2.182 12.047 1.158 1.00 71.19 114 PHE A C 1
ATOM 841 O O . PHE A 1 114 ? 2.074 12.774 0.167 1.00 71.19 114 PHE A O 1
ATOM 848 N N . PRO A 1 115 ? 3.229 12.157 1.996 1.00 62.91 115 PRO A N 1
ATOM 849 C CA . PRO A 1 115 ? 4.327 13.060 1.703 1.00 62.91 115 PRO A CA 1
ATOM 850 C C . PRO A 1 115 ? 5.047 12.608 0.429 1.00 62.91 115 PRO A C 1
ATOM 852 O O . PRO A 1 115 ? 5.380 11.430 0.282 1.00 62.91 115 PRO A O 1
ATOM 855 N N . GLU A 1 116 ? 5.336 13.557 -0.458 1.00 66.50 116 GLU A N 1
ATOM 856 C CA . GLU A 1 116 ? 6.151 13.317 -1.647 1.00 66.50 116 GLU A CA 1
ATOM 857 C C . GLU A 1 116 ? 7.535 12.785 -1.236 1.00 66.50 116 GLU A C 1
ATOM 859 O O . GLU A 1 116 ? 8.199 13.331 -0.345 1.00 66.50 116 GLU A O 1
ATOM 864 N N . GLN A 1 117 ? 7.971 11.691 -1.866 1.00 69.06 117 GLN A N 1
ATOM 865 C CA . GLN A 1 117 ? 9.291 11.114 -1.636 1.00 69.06 117 GLN A CA 1
ATOM 866 C C . GLN A 1 117 ? 10.041 10.941 -2.962 1.00 69.06 117 GLN A C 1
ATOM 868 O O . GLN A 1 117 ? 9.811 9.951 -3.667 1.00 69.06 117 GLN A O 1
ATOM 873 N N . PRO A 1 118 ? 10.974 11.848 -3.295 1.00 75.62 118 PRO A N 1
ATOM 874 C CA . PRO A 1 118 ? 11.675 11.789 -4.567 1.00 75.62 118 PRO A CA 1
ATOM 875 C C . PRO A 1 118 ? 12.548 10.536 -4.648 1.00 75.62 118 PRO A C 1
ATOM 877 O O . PRO A 1 118 ? 13.219 10.149 -3.686 1.00 75.62 118 PRO A O 1
ATOM 880 N N . ALA A 1 119 ? 12.529 9.889 -5.810 1.00 84.50 119 ALA A N 1
ATOM 881 C CA . ALA A 1 119 ? 13.455 8.814 -6.128 1.00 84.50 119 ALA A CA 1
ATOM 882 C C . ALA A 1 119 ? 14.728 9.403 -6.751 1.00 84.50 119 ALA A C 1
ATOM 884 O O . ALA A 1 119 ? 14.671 10.316 -7.571 1.00 84.50 119 ALA A O 1
ATOM 885 N N . THR A 1 120 ? 15.886 8.860 -6.390 1.00 88.81 120 THR A N 1
ATOM 886 C CA . THR A 1 120 ? 17.181 9.296 -6.917 1.00 88.81 120 THR A CA 1
ATOM 887 C C . THR A 1 120 ? 17.585 8.402 -8.090 1.00 88.81 120 THR A C 1
ATOM 889 O O . THR A 1 120 ? 17.751 7.193 -7.888 1.00 88.81 120 THR A O 1
ATOM 892 N N . PRO A 1 121 ? 17.771 8.947 -9.308 1.00 92.56 121 PRO A N 1
ATOM 893 C CA . PRO A 1 121 ? 18.275 8.181 -10.444 1.00 92.56 121 PRO A CA 1
ATOM 894 C C . PRO A 1 121 ? 19.635 7.544 -10.142 1.00 92.56 121 PRO A C 1
ATOM 896 O O . PRO A 1 121 ? 20.498 8.165 -9.521 1.00 92.56 121 PRO A O 1
ATOM 899 N N . CYS A 1 122 ? 19.840 6.311 -10.596 1.00 91.31 122 CYS A N 1
ATOM 900 C CA . CYS A 1 122 ? 21.108 5.600 -10.432 1.00 91.31 122 CYS A CA 1
ATOM 901 C C . CYS A 1 122 ? 21.340 4.583 -11.555 1.00 91.31 122 CYS A C 1
ATOM 903 O O . CYS A 1 122 ? 20.453 4.312 -12.368 1.00 91.31 122 CYS A O 1
ATOM 905 N N . GLU A 1 123 ? 22.557 4.040 -11.622 1.00 92.94 123 GLU A N 1
ATOM 906 C CA . GLU A 1 123 ? 22.879 2.998 -12.595 1.00 92.94 123 GLU A CA 1
ATOM 907 C C . GLU A 1 123 ? 22.133 1.697 -12.271 1.00 92.94 123 GLU A C 1
ATOM 909 O O . GLU A 1 123 ? 22.111 1.281 -11.109 1.00 92.94 123 GLU A O 1
ATOM 914 N N . PRO A 1 124 ? 21.535 1.024 -13.270 1.00 93.88 124 PRO A N 1
ATOM 915 C CA . PRO A 1 124 ? 20.790 -0.197 -13.013 1.00 93.88 124 PRO A CA 1
ATOM 916 C C . PRO A 1 124 ? 21.657 -1.343 -12.553 1.00 93.88 124 PRO A C 1
ATOM 918 O O . PRO A 1 124 ? 22.673 -1.675 -13.169 1.00 93.88 124 PRO A O 1
ATOM 921 N N . ASP A 1 125 ? 21.164 -2.020 -11.527 1.00 93.38 125 ASP A N 1
ATOM 922 C CA . ASP A 1 125 ? 21.751 -3.256 -11.058 1.00 93.38 125 ASP A CA 1
ATOM 923 C C . ASP A 1 125 ? 21.421 -4.396 -12.030 1.00 93.38 125 ASP A C 1
ATOM 925 O O . ASP A 1 125 ? 20.280 -4.855 -12.140 1.00 93.38 125 ASP A O 1
ATOM 929 N N . SER A 1 126 ? 22.449 -4.874 -12.731 1.00 94.31 126 SER A N 1
ATOM 930 C CA . SER A 1 126 ? 22.342 -6.012 -13.646 1.00 94.31 126 SER A CA 1
ATOM 931 C C . SER A 1 126 ? 21.798 -7.283 -12.981 1.00 94.31 126 SER A C 1
ATOM 933 O O . SER A 1 126 ? 21.071 -8.033 -13.632 1.00 94.31 126 SER A O 1
ATOM 935 N N . ALA A 1 127 ? 22.089 -7.513 -11.695 1.00 93.25 127 ALA A N 1
ATOM 936 C CA . ALA A 1 127 ? 21.609 -8.684 -10.972 1.00 93.25 127 ALA A CA 1
ATOM 937 C C . ALA A 1 127 ? 20.104 -8.584 -10.687 1.00 93.25 127 ALA A C 1
ATOM 939 O O . ALA A 1 127 ? 19.383 -9.573 -10.833 1.00 93.25 127 ALA A O 1
ATOM 940 N N . LEU A 1 128 ? 19.611 -7.385 -10.359 1.00 92.88 128 LEU A N 1
ATOM 941 C CA . LEU A 1 128 ? 18.179 -7.135 -10.198 1.00 92.88 128 LEU A CA 1
ATOM 942 C C . LEU A 1 128 ? 17.422 -7.264 -11.518 1.00 92.88 128 LEU A C 1
ATOM 944 O O . LEU A 1 128 ? 16.384 -7.920 -11.562 1.00 92.88 128 LEU A O 1
ATOM 948 N N . LEU A 1 129 ? 17.943 -6.679 -12.597 1.00 94.81 129 LEU A N 1
ATOM 949 C CA . LEU A 1 129 ? 17.325 -6.794 -13.917 1.00 94.81 129 LEU A CA 1
ATOM 950 C C . LEU A 1 129 ? 17.262 -8.253 -14.388 1.00 94.81 129 LEU A C 1
ATOM 952 O O . LEU A 1 129 ? 16.221 -8.690 -14.876 1.00 94.81 129 LEU A O 1
ATOM 956 N N . ALA A 1 130 ? 18.327 -9.028 -14.162 1.00 94.19 130 ALA A N 1
ATOM 957 C CA . ALA A 1 130 ? 18.339 -10.460 -14.448 1.00 94.19 130 ALA A CA 1
ATOM 958 C C . ALA A 1 130 ? 17.283 -11.220 -13.628 1.00 94.19 130 ALA A C 1
ATOM 960 O O . ALA A 1 130 ? 16.547 -12.031 -14.189 1.00 94.19 130 ALA A O 1
ATOM 961 N N . ALA A 1 131 ? 17.151 -10.920 -12.330 1.00 92.44 131 ALA A N 1
ATOM 962 C CA . ALA A 1 131 ? 16.139 -11.530 -11.465 1.00 92.44 131 ALA A CA 1
ATOM 963 C C . ALA A 1 131 ? 14.698 -11.166 -11.873 1.00 92.44 131 ALA A C 1
ATOM 965 O O . ALA A 1 131 ? 13.780 -11.951 -11.651 1.00 92.44 131 ALA A O 1
ATOM 966 N N . LEU A 1 132 ? 14.492 -9.997 -12.484 1.00 92.25 132 LEU A N 1
ATOM 967 C CA . LEU A 1 132 ? 13.208 -9.573 -13.050 1.00 92.25 132 LEU A CA 1
ATOM 968 C C . LEU A 1 132 ? 12.970 -10.084 -14.477 1.00 92.25 132 LEU A C 1
ATOM 970 O O . LEU A 1 132 ? 11.882 -9.882 -15.006 1.00 92.25 132 LEU A O 1
ATOM 974 N N . CYS A 1 133 ? 13.967 -10.715 -15.102 1.00 93.44 133 CYS A N 1
ATOM 975 C CA . CYS A 1 133 ? 13.956 -11.071 -16.521 1.00 93.44 133 CYS A CA 1
ATOM 976 C C . CYS A 1 133 ? 13.744 -9.853 -17.447 1.00 93.44 133 CYS A C 1
ATOM 978 O O . CYS A 1 133 ? 13.070 -9.953 -18.471 1.00 93.44 133 CYS A O 1
ATOM 980 N N . ILE A 1 134 ? 14.326 -8.702 -17.093 1.00 94.69 134 ILE A N 1
ATOM 981 C CA . ILE A 1 134 ? 14.262 -7.458 -17.872 1.00 94.69 134 ILE A CA 1
ATOM 982 C C . ILE A 1 134 ? 15.611 -7.206 -18.546 1.00 94.69 134 ILE A C 1
ATOM 984 O O . ILE A 1 134 ? 16.653 -7.149 -17.894 1.00 94.69 134 ILE A O 1
ATOM 988 N N . GLU A 1 135 ? 15.602 -6.990 -19.859 1.00 93.94 135 GLU A N 1
ATOM 989 C CA . GLU A 1 135 ? 16.796 -6.560 -20.584 1.00 93.94 135 GLU A CA 1
ATOM 990 C C . GLU A 1 135 ? 17.110 -5.084 -20.297 1.00 93.94 135 GLU A C 1
ATOM 992 O O . GLU A 1 135 ? 16.225 -4.228 -20.323 1.00 93.94 135 GLU A O 1
ATOM 997 N N . ARG A 1 136 ? 18.393 -4.747 -20.098 1.00 94.38 136 ARG A N 1
ATOM 998 C CA . ARG A 1 136 ? 18.842 -3.360 -19.849 1.00 94.38 136 ARG A CA 1
ATOM 999 C C . ARG A 1 136 ? 18.382 -2.373 -20.929 1.00 94.38 136 ARG A C 1
ATOM 1001 O O . ARG A 1 136 ? 18.159 -1.209 -20.607 1.00 94.38 136 ARG A O 1
ATOM 1008 N N . SER A 1 137 ? 18.245 -2.830 -22.174 1.00 94.19 137 SER A N 1
ATOM 1009 C CA . SER A 1 137 ? 17.768 -2.058 -23.333 1.00 94.19 137 SER A CA 1
ATOM 1010 C C . SER A 1 137 ? 16.321 -1.576 -23.200 1.00 94.19 137 SER A C 1
ATOM 1012 O O . SER A 1 137 ? 15.976 -0.566 -23.800 1.00 94.19 137 SER A O 1
ATOM 1014 N N . ARG A 1 138 ? 15.494 -2.270 -22.409 1.00 94.44 138 ARG A N 1
ATOM 1015 C CA . ARG A 1 138 ? 14.085 -1.927 -22.154 1.00 94.44 138 ARG A CA 1
ATOM 1016 C C . ARG A 1 138 ? 13.904 -0.946 -21.000 1.00 94.44 138 ARG A C 1
ATOM 1018 O O . ARG A 1 138 ? 12.815 -0.419 -20.801 1.00 94.44 138 ARG A O 1
ATOM 1025 N N . VAL A 1 139 ? 14.956 -0.712 -20.213 1.00 95.19 139 VAL A N 1
ATOM 1026 C CA . VAL A 1 139 ? 14.911 0.162 -19.038 1.00 95.19 139 VAL A CA 1
ATOM 1027 C C . VAL A 1 139 ? 15.067 1.614 -19.475 1.00 95.19 139 VAL A C 1
ATOM 1029 O O . VAL A 1 139 ? 16.177 2.070 -19.757 1.00 95.19 139 VAL A O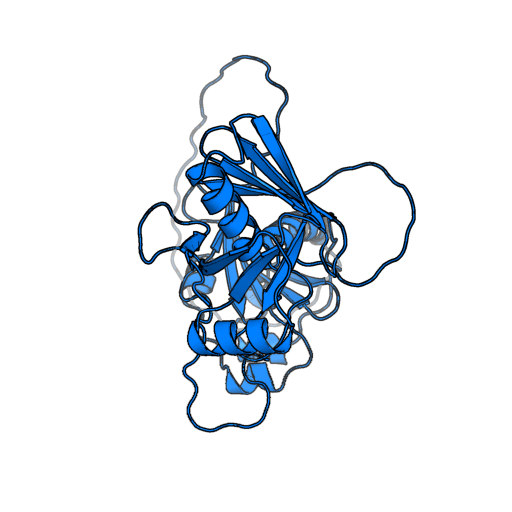 1
ATOM 1032 N N . GLN A 1 140 ? 13.954 2.342 -19.470 1.00 94.00 140 GLN A N 1
ATOM 1033 C CA . GLN A 1 140 ? 13.905 3.782 -19.720 1.00 94.00 140 GLN A CA 1
ATOM 1034 C C . GLN A 1 140 ? 14.408 4.564 -18.511 1.00 94.00 140 GLN A C 1
ATOM 1036 O O . GLN A 1 140 ? 15.107 5.567 -18.651 1.00 94.00 140 GLN A O 1
ATOM 1041 N N . CYS A 1 141 ? 14.100 4.072 -17.309 1.00 92.75 141 CYS A N 1
ATOM 1042 C CA . CYS A 1 141 ? 14.644 4.651 -16.100 1.00 92.75 141 CYS A CA 1
ATOM 1043 C C . CYS A 1 141 ? 14.823 3.663 -14.957 1.00 92.75 141 CYS A C 1
ATOM 1045 O O . CYS A 1 141 ? 14.116 2.664 -14.845 1.00 92.75 141 CYS A O 1
ATOM 1047 N N . TYR A 1 142 ? 15.769 3.996 -14.089 1.00 93.88 142 TYR A N 1
ATOM 1048 C CA . TYR A 1 142 ? 16.063 3.279 -12.872 1.00 93.88 142 TYR A CA 1
ATOM 1049 C C . TYR A 1 142 ? 16.403 4.272 -11.767 1.00 93.88 142 TYR A C 1
ATOM 1051 O O . TYR A 1 142 ? 17.259 5.145 -11.934 1.00 93.88 142 TYR A O 1
ATOM 1059 N N . ALA A 1 143 ? 15.709 4.150 -10.646 1.00 91.94 143 ALA A N 1
ATOM 1060 C CA . ALA A 1 143 ? 15.866 5.052 -9.520 1.00 91.94 143 ALA A CA 1
ATOM 1061 C C . ALA A 1 143 ? 15.703 4.299 -8.201 1.00 91.94 143 ALA A C 1
ATOM 1063 O O . ALA A 1 143 ? 15.087 3.234 -8.140 1.00 91.94 143 ALA A O 1
ATOM 1064 N N . MET A 1 144 ? 16.255 4.869 -7.137 1.00 89.00 144 MET A N 1
ATOM 1065 C CA . MET A 1 144 ? 16.154 4.328 -5.790 1.00 89.00 144 MET A CA 1
ATOM 1066 C C . MET A 1 144 ? 15.492 5.319 -4.848 1.00 89.00 144 MET A C 1
ATOM 1068 O O . MET A 1 144 ? 15.775 6.514 -4.872 1.00 89.00 144 MET A O 1
ATOM 1072 N N . ASN A 1 145 ? 14.654 4.797 -3.965 1.00 82.88 145 ASN A N 1
ATOM 1073 C CA . ASN A 1 145 ? 14.125 5.518 -2.819 1.00 82.88 145 ASN A CA 1
ATOM 1074 C C . ASN A 1 145 ? 14.450 4.692 -1.567 1.00 82.88 145 ASN A C 1
ATOM 1076 O O . ASN A 1 145 ? 13.794 3.690 -1.263 1.00 82.88 145 ASN A O 1
ATOM 1080 N N . GLY A 1 146 ? 15.550 5.051 -0.897 1.00 83.50 146 GLY A N 1
ATOM 1081 C CA . GLY A 1 146 ? 16.112 4.251 0.191 1.00 83.50 146 GLY A CA 1
ATOM 1082 C C . GLY A 1 146 ? 16.378 2.800 -0.253 1.00 83.50 146 GLY A C 1
ATOM 1083 O O . GLY A 1 146 ? 17.093 2.592 -1.231 1.00 83.50 146 GLY A O 1
ATOM 1084 N N . PRO A 1 147 ? 15.815 1.780 0.423 1.00 81.19 147 PRO A N 1
ATOM 1085 C CA . PRO A 1 147 ? 16.025 0.372 0.078 1.00 81.19 147 PRO A CA 1
ATOM 1086 C C . PRO A 1 147 ? 15.126 -0.132 -1.065 1.00 81.19 147 PRO A C 1
ATOM 1088 O O . PRO A 1 147 ? 15.068 -1.342 -1.297 1.00 81.19 147 PRO A O 1
ATOM 1091 N N . LYS A 1 148 ? 14.356 0.744 -1.715 1.00 83.88 148 LYS A N 1
ATOM 1092 C CA . LYS A 1 148 ? 13.435 0.375 -2.791 1.00 83.88 148 LYS A CA 1
ATOM 1093 C C . LYS A 1 148 ? 13.990 0.787 -4.132 1.00 83.88 148 LYS A C 1
ATOM 1095 O O . LYS A 1 148 ? 14.544 1.878 -4.270 1.00 83.88 148 LYS A O 1
ATOM 1100 N N . VAL A 1 149 ? 13.759 -0.066 -5.115 1.00 90.81 149 VAL A N 1
ATOM 1101 C CA . VAL A 1 149 ? 14.115 0.196 -6.502 1.00 90.81 149 VAL A CA 1
ATOM 1102 C C . VAL A 1 149 ? 12.861 0.452 -7.312 1.00 90.81 149 VAL A C 1
ATOM 1104 O O . VAL A 1 149 ? 11.826 -0.187 -7.126 1.00 90.81 149 VAL A O 1
ATOM 1107 N N . MET A 1 150 ? 12.986 1.365 -8.254 1.00 91.31 150 MET A N 1
ATOM 1108 C CA . MET A 1 150 ? 12.027 1.568 -9.306 1.00 91.31 150 MET A CA 1
ATOM 1109 C C . MET A 1 150 ? 12.671 1.349 -10.665 1.00 91.31 150 MET A C 1
ATOM 1111 O O . MET A 1 150 ? 13.738 1.890 -10.949 1.00 91.31 150 MET A O 1
ATOM 1115 N N . VAL A 1 151 ? 11.969 0.601 -11.509 1.00 94.19 151 VAL A N 1
ATOM 1116 C CA . VAL A 1 151 ? 12.328 0.345 -12.899 1.00 94.19 151 VAL A CA 1
ATOM 1117 C C . VAL A 1 151 ? 11.178 0.818 -13.783 1.00 94.19 151 VAL A C 1
ATOM 1119 O O . VAL A 1 151 ? 10.054 0.342 -13.645 1.00 94.19 151 VAL A O 1
ATOM 1122 N N . VAL A 1 152 ? 11.446 1.752 -14.690 1.00 95.25 152 VAL A N 1
ATOM 1123 C CA . VAL A 1 152 ? 10.496 2.168 -15.727 1.00 95.25 152 VAL A CA 1
ATOM 1124 C C . VAL A 1 152 ? 10.904 1.519 -17.041 1.00 95.25 152 VAL A C 1
ATOM 1126 O O . VAL A 1 152 ? 12.048 1.673 -17.479 1.00 95.25 152 VAL A O 1
ATOM 1129 N N . VAL A 1 153 ? 9.969 0.809 -17.661 1.00 94.69 153 VAL A N 1
ATOM 1130 C CA . VAL A 1 153 ? 10.126 0.152 -18.962 1.00 94.69 153 VAL A CA 1
ATOM 1131 C C . VAL A 1 153 ? 9.202 0.793 -19.998 1.00 94.69 153 VAL A C 1
ATOM 1133 O O . VAL A 1 153 ? 8.255 1.497 -19.650 1.00 94.69 153 VAL A O 1
ATOM 1136 N N . ASP A 1 154 ? 9.504 0.596 -21.276 1.00 88.69 154 ASP A N 1
ATOM 1137 C CA . ASP A 1 154 ? 8.755 1.187 -22.394 1.00 88.69 154 ASP A CA 1
ATOM 1138 C C . ASP A 1 154 ? 7.481 0.419 -22.769 1.00 88.69 154 ASP A C 1
ATOM 1140 O O . ASP A 1 154 ? 6.557 0.998 -23.339 1.00 88.69 154 ASP A O 1
ATOM 1144 N N . GLU A 1 155 ? 7.422 -0.871 -22.450 1.00 90.19 155 GLU A N 1
ATOM 1145 C CA . GLU A 1 155 ? 6.374 -1.767 -22.926 1.00 90.19 155 GLU A CA 1
ATOM 1146 C C . GLU A 1 155 ? 5.468 -2.245 -21.774 1.00 90.19 155 GLU A C 1
ATOM 1148 O O . GLU A 1 155 ? 5.920 -3.011 -20.919 1.00 90.19 155 GLU A O 1
ATOM 1153 N N . PRO A 1 156 ? 4.176 -1.862 -21.734 1.00 89.69 156 PRO A N 1
ATOM 1154 C CA . PRO A 1 156 ? 3.260 -2.312 -20.682 1.00 89.69 156 PRO A CA 1
ATOM 1155 C C . PRO A 1 156 ? 3.074 -3.834 -20.660 1.00 89.69 156 PRO A C 1
ATOM 1157 O O . PRO A 1 156 ? 3.055 -4.440 -19.589 1.00 89.69 156 PRO A O 1
ATOM 1160 N N . ALA A 1 157 ? 3.055 -4.479 -21.830 1.00 90.69 157 ALA A N 1
ATOM 1161 C CA . ALA A 1 157 ? 2.969 -5.935 -21.923 1.00 90.69 157 ALA A CA 1
ATOM 1162 C C . ALA A 1 157 ? 4.132 -6.646 -21.201 1.00 90.69 157 ALA A C 1
ATOM 1164 O O . ALA A 1 157 ? 3.946 -7.741 -20.670 1.00 90.69 157 ALA A O 1
ATOM 1165 N N . LEU A 1 158 ? 5.315 -6.014 -21.116 1.00 91.81 158 LEU A N 1
ATOM 1166 C CA . LEU A 1 158 ? 6.437 -6.542 -20.339 1.00 91.81 158 LEU A CA 1
ATOM 1167 C C . LEU A 1 158 ? 6.085 -6.593 -18.851 1.00 91.81 158 LEU A C 1
ATOM 1169 O O . LEU A 1 158 ? 6.299 -7.628 -18.230 1.00 91.81 158 LEU A O 1
ATOM 1173 N N . VAL A 1 159 ? 5.529 -5.509 -18.295 1.00 90.75 159 VAL A N 1
ATOM 1174 C CA . VAL A 1 159 ? 5.137 -5.418 -16.877 1.00 90.75 159 VAL A CA 1
ATOM 1175 C C . VAL A 1 159 ? 4.107 -6.496 -16.543 1.00 90.75 159 VAL A C 1
ATOM 1177 O O . VAL A 1 159 ? 4.270 -7.232 -15.568 1.00 90.75 159 VAL A O 1
ATOM 1180 N N . GLU A 1 160 ? 3.075 -6.642 -17.371 1.00 87.94 160 GLU A N 1
ATOM 1181 C CA . GLU A 1 160 ? 2.031 -7.657 -17.195 1.00 87.94 160 GLU A CA 1
ATOM 1182 C C . GLU A 1 160 ? 2.603 -9.079 -17.220 1.00 87.94 160 GLU A C 1
ATOM 1184 O O . GLU A 1 160 ? 2.283 -9.887 -16.348 1.00 87.94 160 GLU A O 1
ATOM 1189 N N . ALA A 1 161 ? 3.514 -9.360 -18.153 1.00 90.81 161 ALA A N 1
ATOM 1190 C CA . ALA A 1 161 ? 4.101 -10.682 -18.345 1.00 90.81 161 ALA A CA 1
ATOM 1191 C C . ALA A 1 161 ? 5.249 -11.027 -17.377 1.00 90.81 161 ALA A C 1
ATOM 1193 O O . ALA A 1 161 ? 5.739 -12.158 -17.421 1.00 90.81 161 ALA A O 1
ATOM 1194 N N . LEU A 1 162 ? 5.697 -10.104 -16.508 1.00 90.69 162 LEU A N 1
ATOM 1195 C CA . LEU A 1 162 ? 6.822 -10.368 -15.601 1.00 90.69 162 LEU A CA 1
ATOM 1196 C C . LEU A 1 162 ? 6.592 -11.639 -14.772 1.00 90.69 162 LEU A C 1
ATOM 1198 O O . LEU A 1 162 ? 5.615 -11.756 -14.023 1.00 90.69 162 LEU A O 1
ATOM 1202 N N . ALA A 1 163 ? 7.565 -12.541 -14.837 1.00 89.38 163 ALA A N 1
ATOM 1203 C CA . ALA A 1 163 ? 7.659 -13.731 -14.003 1.00 89.38 163 ALA A CA 1
ATOM 1204 C C . ALA A 1 163 ? 9.035 -13.751 -13.316 1.00 89.38 163 ALA A C 1
ATOM 1206 O O . ALA A 1 163 ? 9.934 -14.460 -13.772 1.00 89.38 163 ALA A O 1
ATOM 1207 N N . PRO A 1 164 ? 9.240 -12.938 -12.261 1.00 89.44 164 PRO A N 1
ATOM 1208 C CA . PRO A 1 164 ? 10.556 -12.801 -11.652 1.00 89.44 164 PRO A CA 1
ATOM 1209 C C . PRO A 1 164 ? 11.050 -14.090 -10.991 1.00 89.44 164 PRO A C 1
ATOM 1211 O O . PRO A 1 164 ? 10.282 -14.829 -10.368 1.00 89.44 164 PRO A O 1
ATOM 1214 N N . ASP A 1 165 ? 12.364 -14.304 -11.013 1.00 89.00 165 ASP A N 1
ATOM 1215 C CA . ASP A 1 165 ? 13.010 -15.318 -10.187 1.00 89.00 165 ASP A CA 1
ATOM 1216 C C . ASP A 1 165 ? 12.995 -14.863 -8.720 1.00 89.00 165 ASP A C 1
ATOM 1218 O O . ASP A 1 165 ? 13.877 -14.157 -8.222 1.00 89.00 165 ASP A O 1
ATOM 1222 N N . HIS A 1 166 ? 11.975 -15.308 -7.989 1.00 84.25 166 HIS A N 1
ATOM 1223 C CA . HIS A 1 166 ? 11.821 -15.007 -6.569 1.00 84.25 166 HIS A CA 1
ATOM 1224 C C . HIS A 1 166 ? 12.962 -15.554 -5.695 1.00 84.25 166 HIS A C 1
ATOM 1226 O O . HIS A 1 166 ? 13.165 -15.062 -4.582 1.00 84.25 166 HIS A O 1
ATOM 1232 N N . VAL A 1 167 ? 13.690 -16.590 -6.130 1.00 86.88 167 VAL A N 1
ATOM 1233 C CA . VAL A 1 167 ? 14.863 -17.104 -5.406 1.00 86.88 167 VAL A CA 1
ATOM 1234 C C . VAL A 1 167 ? 16.038 -16.149 -5.577 1.00 86.88 167 VAL A C 1
ATOM 1236 O O . VAL A 1 167 ? 16.704 -15.853 -4.583 1.00 86.88 167 VAL A O 1
ATOM 1239 N N . ALA A 1 168 ? 16.260 -15.639 -6.787 1.00 87.25 168 ALA A N 1
ATOM 1240 C CA . ALA A 1 168 ? 17.277 -14.629 -7.053 1.00 87.25 168 ALA A CA 1
ATOM 1241 C C . ALA A 1 168 ? 16.950 -13.302 -6.355 1.00 87.25 168 ALA A C 1
ATOM 1243 O O . ALA A 1 168 ? 17.799 -12.784 -5.632 1.00 87.25 168 ALA A O 1
ATOM 1244 N N . LEU A 1 169 ? 15.707 -12.812 -6.465 1.00 86.38 169 LEU A N 1
ATOM 1245 C CA . LEU A 1 169 ? 15.263 -11.578 -5.806 1.00 86.38 169 LEU A CA 1
ATOM 1246 C C . LEU A 1 169 ? 15.545 -11.601 -4.300 1.00 86.38 169 LEU A C 1
ATOM 1248 O O . LEU A 1 169 ? 16.074 -10.634 -3.766 1.00 86.38 169 LEU A O 1
ATOM 1252 N N . ARG A 1 170 ? 15.275 -12.729 -3.626 1.00 83.50 170 ARG A N 1
ATOM 1253 C CA . ARG A 1 170 ? 15.536 -12.934 -2.186 1.00 83.50 170 ARG A CA 1
ATOM 1254 C C . ARG A 1 170 ? 16.993 -12.750 -1.760 1.00 83.50 170 ARG A C 1
ATOM 1256 O O . ARG A 1 170 ? 17.245 -12.557 -0.574 1.00 83.50 170 ARG A O 1
ATOM 1263 N N . ARG A 1 171 ? 17.945 -12.889 -2.682 1.00 85.25 171 ARG A N 1
ATOM 1264 C CA . ARG A 1 171 ? 19.384 -12.771 -2.401 1.00 85.25 171 ARG A CA 1
ATOM 1265 C C . ARG A 1 171 ? 19.902 -11.349 -2.593 1.00 85.25 171 ARG A C 1
ATOM 1267 O O . ARG A 1 171 ? 21.027 -11.072 -2.187 1.00 85.25 171 ARG A O 1
ATOM 1274 N N . LEU A 1 172 ? 19.116 -10.480 -3.224 1.00 83.06 172 LEU A N 1
ATOM 1275 C CA . LEU A 1 172 ? 19.511 -9.110 -3.512 1.00 83.06 172 LEU A CA 1
ATOM 1276 C C . LEU A 1 172 ? 19.252 -8.199 -2.306 1.00 83.06 172 LEU A C 1
ATOM 1278 O O . LEU A 1 172 ? 18.286 -8.408 -1.567 1.00 83.06 172 LEU A O 1
ATOM 1282 N N . PRO A 1 173 ? 20.103 -7.180 -2.096 1.00 74.44 173 PRO A N 1
ATOM 1283 C CA . PRO A 1 173 ? 19.850 -6.170 -1.084 1.00 74.44 173 PRO A CA 1
ATOM 1284 C C . PRO A 1 173 ? 18.625 -5.329 -1.470 1.00 74.44 173 PRO A C 1
ATOM 1286 O O . PRO A 1 173 ? 18.425 -4.998 -2.635 1.00 74.44 173 PRO A O 1
ATOM 1289 N N . GLY A 1 174 ? 17.820 -4.949 -0.479 1.00 72.75 174 GLY A N 1
ATOM 1290 C CA . GLY A 1 174 ? 16.657 -4.080 -0.673 1.00 72.75 174 GLY A CA 1
ATOM 1291 C C . GLY A 1 174 ? 15.374 -4.640 -0.066 1.00 72.75 174 GLY A C 1
ATOM 1292 O O . GLY A 1 174 ? 15.331 -5.764 0.428 1.00 72.75 174 GLY A O 1
ATOM 1293 N N . ARG A 1 175 ? 14.321 -3.818 -0.063 1.00 69.25 175 ARG A N 1
ATOM 1294 C CA . ARG A 1 175 ? 12.999 -4.167 0.497 1.00 69.25 175 ARG A CA 1
ATOM 1295 C C . ARG A 1 175 ? 11.936 -4.437 -0.565 1.00 69.25 175 ARG A C 1
ATOM 1297 O O . ARG A 1 175 ? 10.953 -5.123 -0.284 1.00 69.25 175 ARG A O 1
ATOM 1304 N N . GLY A 1 176 ? 12.135 -3.937 -1.780 1.00 83.69 176 GLY A N 1
ATOM 1305 C CA . GLY A 1 176 ? 11.191 -4.152 -2.862 1.00 83.69 176 GLY A CA 1
ATOM 1306 C C . GLY A 1 176 ? 11.567 -3.446 -4.147 1.00 83.69 176 GLY A C 1
ATOM 1307 O O . GLY A 1 176 ? 12.348 -2.493 -4.147 1.00 83.69 176 GLY A O 1
ATOM 1308 N N . VAL A 1 177 ? 10.982 -3.923 -5.236 1.00 88.56 177 VAL A N 1
ATOM 1309 C CA . VAL A 1 177 ? 11.118 -3.333 -6.560 1.00 88.56 177 VAL A CA 1
ATOM 1310 C C . VAL A 1 177 ? 9.745 -3.102 -7.169 1.00 88.56 177 VAL A C 1
ATOM 1312 O O . VAL A 1 177 ? 8.901 -3.997 -7.173 1.00 88.56 177 VAL A O 1
ATOM 1315 N N . VAL A 1 178 ? 9.525 -1.891 -7.671 1.00 91.31 178 VAL A N 1
ATOM 1316 C CA . VAL A 1 178 ? 8.379 -1.570 -8.519 1.00 91.31 178 VAL A CA 1
ATOM 1317 C C . VAL A 1 178 ? 8.839 -1.511 -9.968 1.00 91.31 178 VAL A C 1
ATOM 1319 O O . VAL A 1 178 ? 9.844 -0.872 -10.283 1.00 91.31 178 VAL A O 1
ATOM 1322 N N . VAL A 1 179 ? 8.105 -2.174 -10.852 1.00 93.38 179 VAL A N 1
ATOM 1323 C CA . VAL A 1 179 ? 8.303 -2.074 -12.298 1.00 93.38 179 VAL A CA 1
ATOM 1324 C C . VAL A 1 179 ? 7.086 -1.393 -12.893 1.00 93.38 179 VAL A C 1
ATOM 1326 O O . VAL A 1 179 ? 5.971 -1.830 -12.625 1.00 93.38 179 VAL A O 1
ATOM 1329 N N . SER A 1 180 ? 7.287 -0.320 -13.655 1.00 93.75 180 SER A N 1
ATOM 1330 C CA . SER A 1 180 ? 6.201 0.488 -14.221 1.00 93.75 180 SER A CA 1
ATOM 1331 C C . SER A 1 180 ? 6.392 0.757 -15.707 1.00 93.75 180 SER A C 1
ATOM 1333 O O . SER A 1 180 ? 7.521 0.800 -16.187 1.00 93.75 180 SER A O 1
ATOM 1335 N N . ALA A 1 181 ? 5.293 0.982 -16.415 1.00 92.12 181 ALA A N 1
ATOM 1336 C CA . ALA A 1 181 ? 5.279 1.389 -17.816 1.00 92.12 181 ALA A CA 1
ATOM 1337 C C . ALA A 1 181 ? 4.098 2.334 -18.084 1.00 92.12 181 ALA A C 1
ATOM 1339 O O . ALA A 1 181 ? 3.107 2.279 -17.347 1.00 92.12 181 ALA A O 1
ATOM 1340 N N . PRO A 1 182 ? 4.157 3.174 -19.133 1.00 90.19 182 PRO A N 1
ATOM 1341 C CA . PRO A 1 182 ? 2.980 3.878 -19.631 1.00 90.19 182 PRO A CA 1
ATOM 1342 C C . PRO A 1 182 ? 1.848 2.894 -19.941 1.00 90.19 182 PRO A C 1
ATOM 1344 O O . PRO A 1 182 ? 2.088 1.813 -20.479 1.00 90.19 182 PRO A O 1
ATOM 1347 N N . SER A 1 183 ? 0.616 3.261 -19.596 1.00 88.25 183 SER A N 1
ATOM 1348 C CA . SER A 1 183 ? -0.541 2.403 -19.848 1.00 88.25 183 SER A CA 1
ATOM 1349 C C . SER A 1 183 ? -0.869 2.336 -21.341 1.00 88.25 183 SER A C 1
ATOM 1351 O O . SER A 1 183 ? -0.800 3.339 -22.051 1.00 88.25 183 SER A O 1
ATOM 1353 N N . ALA A 1 184 ? -1.274 1.153 -21.812 1.00 86.44 184 ALA A N 1
ATOM 1354 C CA . ALA A 1 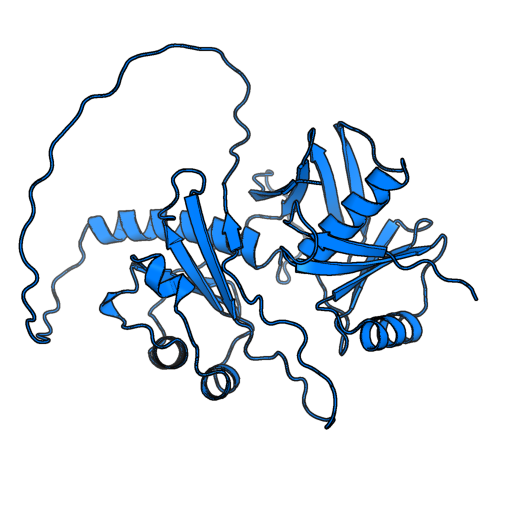184 ? -1.892 0.992 -23.130 1.00 86.44 184 ALA A CA 1
ATOM 1355 C C . ALA A 1 184 ? -3.374 1.416 -23.138 1.00 86.44 184 ALA A C 1
ATOM 1357 O O . ALA A 1 184 ? -3.900 1.791 -24.186 1.00 86.44 184 ALA A O 1
ATOM 1358 N N . ASP A 1 185 ? -4.045 1.371 -21.984 1.00 85.75 185 ASP A N 1
ATOM 1359 C CA . ASP A 1 185 ? -5.408 1.871 -21.816 1.00 85.75 185 ASP A CA 1
ATOM 1360 C C . ASP A 1 185 ? -5.367 3.383 -21.521 1.00 85.75 185 ASP A C 1
ATOM 1362 O O . ASP A 1 185 ? -4.803 3.771 -20.492 1.00 85.75 185 ASP A O 1
ATOM 1366 N N . PRO A 1 186 ? -5.973 4.239 -22.371 1.00 84.75 186 PRO A N 1
ATOM 1367 C CA . PRO A 1 186 ? -5.982 5.691 -22.189 1.00 84.75 186 PRO A CA 1
ATOM 1368 C C . PRO A 1 186 ? -6.766 6.162 -20.953 1.00 84.75 186 PRO A C 1
ATOM 1370 O O . PRO A 1 186 ? -6.711 7.345 -20.614 1.00 84.75 186 PRO A O 1
ATOM 1373 N N . ALA A 1 187 ? -7.522 5.283 -20.287 1.00 84.31 187 ALA A N 1
ATOM 1374 C CA . ALA A 1 187 ? -8.158 5.589 -19.010 1.00 84.31 187 ALA A CA 1
ATOM 1375 C C . ALA A 1 187 ? -7.147 5.726 -17.856 1.00 84.31 187 ALA A C 1
ATOM 1377 O O . ALA A 1 187 ? -7.475 6.342 -16.836 1.00 84.31 187 ALA A O 1
ATOM 1378 N N . PHE A 1 188 ? -5.939 5.182 -18.019 1.00 83.50 188 PHE A N 1
ATOM 1379 C CA . PHE A 1 188 ? -4.874 5.173 -17.021 1.00 83.50 188 PHE A CA 1
ATOM 1380 C C . PHE A 1 188 ? -3.607 5.820 -17.578 1.00 83.50 188 PHE A C 1
ATOM 1382 O O . PHE A 1 188 ? -3.350 5.788 -18.778 1.00 83.50 188 PHE A O 1
ATOM 1389 N N . ASP A 1 189 ? -2.791 6.390 -16.695 1.00 86.19 189 ASP A N 1
ATOM 1390 C CA . ASP A 1 189 ? -1.522 7.002 -17.101 1.00 86.19 189 ASP A CA 1
ATOM 1391 C C . ASP A 1 189 ? -0.404 5.950 -17.160 1.00 86.19 189 ASP A C 1
ATOM 1393 O O . ASP A 1 189 ? 0.472 5.985 -18.026 1.00 86.19 189 ASP A O 1
ATOM 1397 N N . PHE A 1 190 ? -0.433 4.989 -16.235 1.00 87.44 190 PHE A N 1
ATOM 1398 C CA . PHE A 1 190 ? 0.598 3.969 -16.092 1.00 87.44 190 PHE A CA 1
ATOM 1399 C C . PHE A 1 190 ? 0.055 2.678 -15.485 1.00 87.44 190 PHE A C 1
ATOM 1401 O O . PHE A 1 190 ? -0.999 2.652 -14.842 1.00 87.44 190 PHE A O 1
ATOM 1408 N N . ILE A 1 191 ? 0.840 1.620 -15.654 1.00 87.31 191 ILE A N 1
ATOM 1409 C CA . ILE A 1 191 ? 0.677 0.348 -14.962 1.00 87.31 191 ILE A CA 1
ATOM 1410 C C . ILE A 1 191 ? 1.938 0.042 -14.160 1.00 87.31 191 ILE A C 1
ATOM 1412 O O . ILE A 1 191 ? 3.046 0.374 -14.591 1.00 87.31 191 ILE A O 1
ATOM 1416 N N . SER A 1 192 ? 1.782 -0.610 -13.012 1.00 89.00 192 SER A N 1
ATOM 1417 C CA . SER A 1 192 ? 2.895 -0.955 -12.128 1.00 89.00 192 SER A CA 1
ATOM 1418 C C . SER A 1 192 ? 2.724 -2.338 -11.518 1.00 89.00 192 SER A C 1
ATOM 1420 O O . SER A 1 192 ? 1.621 -2.748 -11.190 1.00 89.00 192 SER A O 1
ATOM 1422 N N . ARG A 1 193 ? 3.819 -3.053 -11.271 1.00 88.38 193 ARG A N 1
ATOM 1423 C CA . ARG A 1 193 ? 3.832 -4.246 -10.414 1.00 88.38 193 ARG A CA 1
ATOM 1424 C C . ARG A 1 193 ? 4.886 -4.108 -9.343 1.00 88.38 193 ARG A C 1
ATOM 1426 O O . ARG A 1 193 ? 5.974 -3.597 -9.598 1.00 88.38 193 ARG A O 1
ATOM 1433 N N . TYR A 1 194 ? 4.551 -4.587 -8.154 1.00 86.44 194 TYR A N 1
ATOM 1434 C CA . TYR A 1 194 ? 5.428 -4.543 -7.001 1.00 86.44 194 TYR A CA 1
ATOM 1435 C C . TYR A 1 194 ? 5.868 -5.948 -6.592 1.00 86.44 194 TYR A C 1
ATOM 1437 O O . TYR A 1 194 ? 5.050 -6.860 -6.476 1.00 86.44 194 TYR A O 1
ATOM 1445 N N . PHE A 1 195 ? 7.164 -6.109 -6.338 1.00 85.38 195 PHE A N 1
ATOM 1446 C CA . PHE A 1 195 ? 7.760 -7.360 -5.891 1.00 85.38 195 PHE A CA 1
ATOM 1447 C C . PHE A 1 195 ? 8.576 -7.114 -4.623 1.00 85.38 195 PHE A C 1
ATOM 1449 O O . PHE A 1 195 ? 9.511 -6.313 -4.627 1.00 85.38 195 PHE A O 1
ATOM 1456 N N . SER A 1 196 ? 8.260 -7.834 -3.544 1.00 76.06 196 SER A N 1
ATOM 1457 C CA . SER A 1 196 ? 9.055 -7.805 -2.313 1.00 76.06 196 SER A CA 1
ATOM 1458 C C . SER A 1 196 ? 9.895 -9.083 -2.173 1.00 76.06 196 SER A C 1
ATOM 1460 O O . SER A 1 196 ? 9.333 -10.179 -2.082 1.00 76.06 196 SER A O 1
ATOM 1462 N N . PRO A 1 197 ? 11.237 -8.974 -2.130 1.00 64.44 197 PRO A N 1
ATOM 1463 C CA . PRO A 1 197 ? 12.132 -10.097 -1.860 1.00 64.44 197 PRO A CA 1
ATOM 1464 C C . PRO A 1 197 ? 11.884 -10.760 -0.503 1.00 64.44 197 PRO A C 1
ATOM 1466 O O . PRO A 1 197 ? 11.947 -11.979 -0.377 1.00 64.44 197 PRO A O 1
ATOM 1469 N N . SER A 1 198 ? 11.596 -9.961 0.523 1.00 55.97 198 SER A N 1
ATOM 1470 C CA . SER A 1 198 ? 11.631 -10.361 1.933 1.00 55.97 198 SER A CA 1
ATOM 1471 C C . SER A 1 198 ? 10.335 -10.986 2.466 1.00 55.97 198 SER A C 1
ATOM 1473 O O . SER A 1 198 ? 10.229 -11.189 3.669 1.00 55.97 198 SER A O 1
ATOM 1475 N N . GLY A 1 199 ? 9.382 -11.372 1.607 1.00 47.62 199 GLY A N 1
ATOM 1476 C CA . GLY A 1 199 ? 8.102 -12.000 1.993 1.00 47.62 199 GLY A CA 1
ATOM 1477 C C . GLY A 1 199 ? 8.187 -13.406 2.621 1.00 47.62 199 GLY A C 1
ATOM 1478 O O . GLY A 1 199 ? 7.225 -14.165 2.572 1.00 47.62 199 GLY A O 1
ATOM 1479 N N . ARG A 1 200 ? 9.348 -13.797 3.156 1.00 37.91 200 ARG A N 1
ATOM 1480 C CA . ARG A 1 200 ? 9.508 -14.915 4.093 1.00 37.91 200 ARG A CA 1
ATOM 1481 C C . ARG A 1 200 ? 10.444 -14.446 5.199 1.00 37.91 200 ARG A C 1
ATOM 1483 O O . ARG A 1 200 ? 11.662 -14.447 4.987 1.00 37.91 200 ARG A O 1
ATOM 1490 N N . VAL A 1 201 ? 9.926 -14.099 6.375 1.00 36.50 201 VAL A N 1
ATOM 1491 C CA . VAL A 1 201 ? 10.782 -14.115 7.561 1.00 36.50 201 VAL A CA 1
ATOM 1492 C C . VAL A 1 201 ? 11.126 -15.578 7.858 1.00 36.50 201 VAL A C 1
ATOM 1494 O O . VAL A 1 201 ? 10.359 -16.520 7.654 1.00 36.50 201 VAL A O 1
ATOM 1497 N N . ARG A 1 202 ? 12.384 -15.796 8.218 1.00 27.61 202 ARG A N 1
ATOM 1498 C CA . ARG A 1 202 ? 13.005 -17.108 8.364 1.00 27.61 202 ARG A CA 1
ATOM 1499 C C . ARG A 1 202 ? 12.339 -17.887 9.509 1.00 27.61 202 ARG A C 1
ATOM 1501 O O . ARG A 1 202 ? 12.490 -17.512 10.663 1.00 27.61 202 ARG A O 1
ATOM 1508 N N . GLY A 1 203 ? 11.717 -19.026 9.189 1.00 28.48 203 GLY A N 1
ATOM 1509 C CA . GLY A 1 203 ? 11.511 -20.128 10.136 1.00 28.48 203 GLY A CA 1
ATOM 1510 C C . GLY A 1 203 ? 10.072 -20.421 10.561 1.00 28.48 203 GLY A C 1
ATOM 1511 O O . GLY A 1 203 ? 9.738 -20.204 11.716 1.00 28.48 203 GLY A O 1
ATOM 1512 N N . ARG A 1 204 ? 9.265 -21.032 9.679 1.00 31.48 204 ARG A N 1
ATOM 1513 C CA . ARG A 1 204 ? 8.263 -22.059 10.044 1.00 31.48 204 ARG A CA 1
ATOM 1514 C C . ARG A 1 204 ? 7.725 -22.769 8.787 1.00 31.48 204 ARG A C 1
ATOM 1516 O O . ARG A 1 204 ? 7.294 -22.093 7.854 1.00 31.48 204 ARG A O 1
ATOM 1523 N N . PRO A 1 205 ? 7.757 -24.113 8.710 1.00 26.00 205 PRO A N 1
ATOM 1524 C CA . PRO A 1 205 ? 7.132 -24.846 7.614 1.00 26.00 205 PRO A CA 1
ATOM 1525 C C . PRO A 1 205 ? 5.610 -24.863 7.823 1.00 26.00 205 PRO A C 1
ATOM 1527 O O . PRO A 1 205 ? 5.147 -25.374 8.837 1.00 26.00 205 PRO A O 1
ATOM 1530 N N . GLY A 1 206 ? 4.835 -24.300 6.886 1.00 34.06 206 GLY A N 1
ATOM 1531 C CA . GLY A 1 206 ? 3.376 -24.495 6.846 1.00 34.06 206 GLY A CA 1
ATOM 1532 C C . GLY A 1 206 ? 2.492 -23.283 6.532 1.00 34.06 206 GLY A C 1
ATOM 1533 O O . GLY A 1 206 ? 1.321 -23.488 6.232 1.00 34.06 206 GLY A O 1
ATOM 1534 N N . HIS A 1 207 ? 2.998 -22.046 6.539 1.00 30.84 207 HIS A N 1
ATOM 1535 C CA . HIS A 1 207 ? 2.145 -20.878 6.273 1.00 30.84 207 HIS A CA 1
ATOM 1536 C C . HIS A 1 207 ? 2.081 -20.527 4.780 1.00 30.84 207 HIS A C 1
ATOM 1538 O O . HIS A 1 207 ? 3.103 -20.430 4.090 1.00 30.84 207 HIS A O 1
ATOM 1544 N N . ARG A 1 208 ? 0.844 -20.408 4.279 1.00 31.28 208 ARG A N 1
ATOM 1545 C CA . ARG A 1 208 ? 0.521 -19.995 2.910 1.00 31.28 208 ARG A CA 1
ATOM 1546 C C . ARG A 1 208 ? 1.040 -18.580 2.670 1.00 31.28 208 ARG A C 1
ATOM 1548 O O . ARG A 1 208 ? 0.967 -17.729 3.546 1.00 31.28 208 ARG A O 1
ATOM 1555 N N . LEU A 1 209 ? 1.566 -18.375 1.466 1.00 31.64 209 LEU A N 1
ATOM 1556 C CA . LEU A 1 209 ? 1.955 -17.072 0.940 1.00 31.64 209 LEU A CA 1
ATOM 1557 C C . LEU A 1 209 ? 0.781 -16.094 1.089 1.00 31.64 209 LEU A C 1
ATOM 1559 O O . LEU A 1 209 ? -0.283 -16.353 0.528 1.00 31.64 209 LEU A O 1
ATOM 1563 N N . GLY A 1 210 ? 0.988 -14.974 1.786 1.00 30.64 210 GLY A N 1
ATOM 1564 C CA . GLY A 1 210 ? 0.195 -13.777 1.514 1.00 30.64 210 GLY A CA 1
ATOM 1565 C C . GLY A 1 210 ? 0.408 -13.390 0.044 1.00 30.64 210 GLY A C 1
ATOM 1566 O O . GLY A 1 210 ? 1.511 -13.606 -0.480 1.00 30.64 210 GLY A O 1
ATOM 1567 N N . PRO A 1 211 ? -0.622 -12.911 -0.669 1.00 32.72 211 PRO A N 1
ATOM 1568 C CA . PRO A 1 211 ? -0.503 -12.658 -2.093 1.00 32.72 211 PRO A CA 1
ATOM 1569 C C . PRO A 1 211 ? 0.580 -11.602 -2.349 1.00 32.72 211 PRO A C 1
ATOM 1571 O O . PRO A 1 211 ? 0.452 -10.441 -1.979 1.00 32.72 211 PRO A O 1
ATOM 1574 N N . LEU A 1 212 ? 1.646 -12.007 -3.049 1.00 35.16 212 LEU A N 1
ATOM 1575 C CA . LEU A 1 212 ? 2.281 -11.118 -4.019 1.00 35.16 212 LEU A CA 1
ATOM 1576 C C . LEU A 1 212 ? 1.146 -10.608 -4.905 1.00 35.16 212 LEU A C 1
ATOM 1578 O O . LEU A 1 212 ? 0.434 -11.449 -5.453 1.00 35.16 212 LEU A O 1
ATOM 1582 N N . HIS A 1 213 ? 0.961 -9.288 -5.013 1.00 38.00 213 HIS A N 1
ATOM 1583 C CA . HIS A 1 213 ? -0.047 -8.691 -5.893 1.00 38.00 213 HIS A CA 1
ATOM 1584 C C . HIS A 1 213 ? -0.060 -9.431 -7.243 1.00 38.00 213 HIS A C 1
ATOM 1586 O O . HIS A 1 213 ? 0.919 -9.342 -7.995 1.00 38.00 213 HIS A O 1
ATOM 1592 N N . PRO A 1 214 ? -1.112 -10.215 -7.548 1.00 29.50 214 PRO A N 1
ATOM 1593 C CA . PRO A 1 214 ? -1.087 -11.086 -8.716 1.00 29.50 214 PRO A CA 1
ATOM 1594 C C . PRO A 1 214 ? -1.302 -10.307 -10.020 1.00 29.50 214 PRO A C 1
ATOM 1596 O O . PRO A 1 214 ? -1.039 -10.848 -11.090 1.00 29.50 214 PRO A O 1
ATOM 1599 N N . GLY A 1 215 ? -1.728 -9.040 -9.943 1.00 31.08 215 GLY A N 1
ATOM 1600 C CA . GLY A 1 215 ? -1.993 -8.177 -11.093 1.00 31.08 215 GLY A CA 1
ATOM 1601 C C . GLY A 1 215 ? -1.291 -6.816 -11.019 1.00 31.08 215 GLY A C 1
ATOM 1602 O O . GLY A 1 215 ? -0.814 -6.419 -9.952 1.00 31.08 215 GLY A O 1
ATOM 1603 N N . PRO A 1 216 ? -1.197 -6.102 -12.154 1.00 33.19 216 PRO A N 1
ATOM 1604 C CA . PRO A 1 216 ? -0.700 -4.735 -12.186 1.00 33.19 216 PRO A CA 1
ATOM 1605 C C . PRO A 1 216 ? -1.614 -3.798 -11.384 1.00 33.19 216 PRO A C 1
ATOM 1607 O O . PRO A 1 216 ? -2.834 -3.825 -11.522 1.00 33.19 216 PRO A O 1
ATOM 1610 N N . LEU A 1 217 ? -1.011 -2.944 -10.561 1.00 49.75 217 LEU A N 1
ATOM 1611 C CA . LEU A 1 217 ? -1.642 -1.742 -10.036 1.00 49.75 217 LEU A CA 1
ATOM 1612 C C . LEU A 1 217 ? -1.789 -0.755 -11.197 1.00 49.75 217 LEU A C 1
ATOM 1614 O O . LEU A 1 217 ? -0.799 -0.344 -11.805 1.00 49.75 217 LEU A O 1
ATOM 1618 N N . LEU A 1 218 ? -3.031 -0.405 -11.516 1.00 39.72 218 LEU A N 1
ATOM 1619 C CA . LEU A 1 218 ? -3.364 0.614 -12.506 1.00 39.72 218 LEU A CA 1
ATOM 1620 C C . LEU A 1 218 ? -3.462 1.966 -11.795 1.00 39.72 218 LEU A C 1
ATOM 1622 O O . LEU A 1 218 ? -4.162 2.085 -10.789 1.00 39.72 218 LEU A O 1
ATOM 1626 N N . GLY A 1 219 ? -2.752 2.975 -12.298 1.00 42.16 219 GLY A N 1
ATOM 1627 C CA . GLY A 1 219 ? -2.711 4.307 -11.700 1.00 42.16 219 GLY A CA 1
ATOM 1628 C C . GLY A 1 219 ? -3.327 5.373 -12.602 1.00 42.16 219 GLY A C 1
ATOM 1629 O O . GLY A 1 219 ? -3.057 5.421 -13.805 1.00 42.16 219 GLY A O 1
ATOM 1630 N N . ARG A 1 220 ? -4.125 6.270 -12.014 1.00 35.69 220 ARG A N 1
ATOM 1631 C CA . ARG A 1 220 ? -4.568 7.519 -12.649 1.00 35.69 220 ARG A CA 1
ATOM 1632 C C . ARG A 1 220 ? -4.222 8.684 -11.732 1.00 35.69 220 ARG A C 1
ATOM 1634 O O . ARG A 1 220 ? -4.690 8.732 -10.598 1.00 35.69 220 ARG A O 1
ATOM 1641 N N . ALA A 1 221 ? -3.412 9.622 -12.209 1.00 36.12 221 ALA A N 1
ATOM 1642 C CA . ALA A 1 221 ? -3.042 10.798 -11.435 1.00 36.12 221 ALA A CA 1
ATOM 1643 C C . ALA A 1 221 ? -4.142 11.862 -11.562 1.00 36.12 221 ALA A C 1
ATOM 1645 O O . ALA A 1 221 ? -4.191 12.620 -12.532 1.00 36.12 221 ALA A O 1
ATOM 1646 N N . THR A 1 222 ? -5.032 11.963 -10.574 1.00 28.72 222 THR A N 1
ATOM 1647 C CA . THR A 1 222 ? -5.922 13.124 -10.476 1.00 28.72 222 THR A CA 1
ATOM 1648 C C . THR A 1 222 ? -5.122 14.312 -9.955 1.00 28.72 222 THR A C 1
ATOM 1650 O O . THR A 1 222 ? -4.919 14.457 -8.753 1.00 28.72 222 THR A O 1
ATOM 1653 N N . ARG A 1 223 ? -4.671 15.200 -10.851 1.00 25.88 223 ARG A N 1
ATOM 1654 C CA . ARG A 1 223 ? -4.382 16.578 -10.434 1.00 25.88 223 ARG A CA 1
ATOM 1655 C C . ARG A 1 223 ? -5.690 17.168 -9.918 1.00 25.88 223 ARG A C 1
ATOM 1657 O O . ARG A 1 223 ? -6.655 17.236 -10.677 1.00 25.88 223 ARG A O 1
ATOM 1664 N N . ALA A 1 224 ? -5.711 17.634 -8.674 1.00 22.69 224 ALA A N 1
ATOM 1665 C CA . ALA A 1 224 ? -6.705 18.611 -8.261 1.00 22.69 224 ALA A CA 1
ATOM 1666 C C . ALA A 1 224 ? -6.494 19.865 -9.126 1.00 22.69 224 ALA A C 1
ATOM 1668 O O . ALA A 1 224 ? -5.564 20.640 -8.907 1.00 22.69 224 ALA A O 1
ATOM 1669 N N . HIS A 1 225 ? -7.296 20.017 -10.178 1.00 22.25 225 HIS A N 1
ATOM 1670 C CA . HIS A 1 225 ? -7.434 21.296 -10.855 1.00 22.25 225 HIS A CA 1
ATOM 1671 C C . HIS A 1 225 ? -8.480 22.114 -10.089 1.00 22.25 225 HIS A C 1
ATOM 1673 O O . HIS A 1 225 ? -9.559 21.582 -9.816 1.00 22.25 225 HIS A O 1
ATOM 1679 N N . PRO A 1 226 ? -8.206 23.387 -9.747 1.00 22.05 226 PRO A N 1
ATOM 1680 C CA . PRO A 1 226 ? -9.282 24.300 -9.401 1.00 22.05 226 PRO A CA 1
ATOM 1681 C C . PRO A 1 226 ? -10.214 24.407 -10.613 1.00 22.05 226 PRO A C 1
ATOM 1683 O O . PRO A 1 226 ? -9.756 24.445 -11.758 1.00 22.05 226 PRO A O 1
ATOM 1686 N N . ALA A 1 227 ? -11.516 24.362 -10.346 1.00 25.20 227 ALA A N 1
ATOM 1687 C CA . ALA A 1 227 ? -12.554 24.473 -11.354 1.00 25.20 227 ALA A CA 1
ATOM 1688 C C . ALA A 1 227 ? -12.377 25.761 -12.166 1.00 25.20 227 ALA A C 1
ATOM 1690 O O . ALA A 1 227 ? -12.306 26.824 -11.568 1.00 25.20 227 ALA A O 1
ATOM 1691 N N . ASP A 1 228 ? -12.341 25.648 -13.496 1.00 25.09 228 ASP A N 1
ATOM 1692 C CA . ASP A 1 228 ? -12.740 26.711 -14.421 1.00 25.09 228 ASP A CA 1
ATOM 1693 C C . ASP A 1 228 ? -13.097 26.117 -15.797 1.00 25.09 228 ASP A C 1
ATOM 1695 O O . ASP A 1 228 ? -12.527 25.119 -16.240 1.00 25.09 228 ASP A O 1
ATOM 1699 N N . GLY A 1 229 ? -14.137 26.695 -16.404 1.00 22.88 229 GLY A N 1
ATOM 1700 C CA . GLY A 1 229 ? -15.018 26.121 -17.428 1.00 22.88 229 GLY A CA 1
ATOM 1701 C C . GLY A 1 229 ? -14.483 25.949 -18.865 1.00 22.88 229 GLY A C 1
ATOM 1702 O O . GLY A 1 229 ? -13.285 26.023 -19.131 1.00 22.88 229 GLY A O 1
ATOM 1703 N N . PRO A 1 230 ? -15.389 25.664 -19.826 1.00 27.16 230 PRO A N 1
ATOM 1704 C CA . PRO A 1 230 ? -15.045 25.031 -21.090 1.00 27.16 230 PRO A CA 1
ATOM 1705 C C . PRO A 1 230 ? -14.594 26.052 -22.137 1.00 27.16 230 PRO A C 1
ATOM 1707 O O . PRO A 1 230 ? -15.289 27.022 -22.428 1.00 27.16 230 PRO A O 1
ATOM 1710 N N . SER A 1 231 ? -13.474 25.775 -22.797 1.00 26.22 231 SER A N 1
ATOM 1711 C CA . SER A 1 231 ? -13.186 26.329 -24.121 1.00 26.22 231 SER A CA 1
ATOM 1712 C C . SER A 1 231 ? -12.617 25.214 -24.993 1.00 26.22 231 SER A C 1
ATOM 1714 O O . SER A 1 231 ? -11.632 24.564 -24.654 1.00 26.22 231 SER A O 1
ATOM 1716 N N . GLY A 1 232 ? -13.345 24.900 -26.063 1.00 23.69 232 GLY A N 1
ATOM 1717 C CA . GLY A 1 232 ? -13.019 23.814 -26.977 1.00 23.69 232 GLY A CA 1
ATOM 1718 C C . GLY A 1 232 ? -12.022 24.221 -28.055 1.00 23.69 232 GLY A C 1
ATOM 1719 O O . GLY A 1 232 ? -11.827 25.405 -28.303 1.00 23.69 232 GLY A O 1
ATOM 1720 N N . LEU A 1 233 ? -11.450 23.207 -28.714 1.00 23.50 233 LEU A N 1
ATOM 1721 C CA . LEU A 1 233 ? -11.089 23.152 -30.139 1.00 23.50 233 LEU A CA 1
ATOM 1722 C C . LEU A 1 233 ? -10.711 21.683 -30.506 1.00 23.50 233 LEU A C 1
ATOM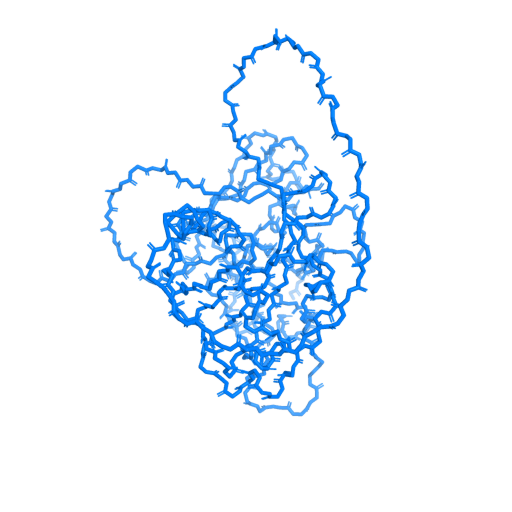 1724 O O . LEU A 1 233 ? -10.260 20.943 -29.631 1.00 23.50 233 LEU A O 1
ATOM 1728 N N . PRO A 1 234 ? -10.951 21.221 -31.755 1.00 25.73 234 PRO A N 1
ATOM 1729 C CA . PRO A 1 234 ? -11.030 19.799 -32.142 1.00 25.73 234 PRO A CA 1
ATOM 1730 C C . PRO A 1 234 ? -9.685 19.170 -32.594 1.00 25.73 234 PRO A C 1
ATOM 1732 O O . PRO A 1 234 ? -8.703 19.891 -32.782 1.00 25.73 234 PRO A O 1
ATOM 1735 N N . PRO A 1 235 ? -9.612 17.830 -32.801 1.00 26.09 235 PRO A N 1
ATOM 1736 C CA . PRO A 1 235 ? -8.350 17.101 -32.947 1.00 26.09 235 PRO A CA 1
ATOM 1737 C C . PRO A 1 235 ? -7.825 17.092 -34.391 1.00 26.09 235 PRO A C 1
ATOM 1739 O O . PRO A 1 235 ? -8.588 16.925 -35.344 1.00 26.09 235 PRO A O 1
ATOM 1742 N N . GLN A 1 236 ? -6.501 17.175 -34.560 1.00 25.88 236 GLN A N 1
ATOM 1743 C CA . GLN A 1 236 ? -5.843 16.903 -35.841 1.00 25.88 236 GLN A CA 1
ATOM 1744 C C . GLN A 1 236 ? -5.258 15.485 -35.877 1.00 25.88 236 GLN A C 1
ATOM 1746 O O . GLN A 1 236 ? -4.444 15.095 -35.044 1.00 25.88 236 GLN A O 1
ATOM 1751 N N . ARG A 1 237 ? -5.691 14.722 -36.887 1.00 25.50 237 ARG A N 1
ATOM 1752 C CA . ARG A 1 237 ? -5.165 13.412 -37.300 1.00 25.50 237 ARG A CA 1
ATOM 1753 C C . ARG A 1 237 ? -3.745 13.529 -37.865 1.00 25.50 237 ARG A C 1
ATOM 1755 O O . ARG A 1 237 ? -3.485 14.454 -38.627 1.00 25.50 237 ARG A O 1
ATOM 1762 N N . ARG A 1 238 ? -2.921 12.495 -37.657 1.00 26.83 238 ARG A N 1
ATOM 1763 C CA . ARG A 1 238 ? -1.903 11.962 -38.598 1.00 26.83 238 ARG A CA 1
ATOM 1764 C C . ARG A 1 238 ? -1.606 10.516 -38.170 1.00 26.83 238 ARG A C 1
ATOM 1766 O O . ARG A 1 238 ? -1.310 10.277 -37.013 1.00 26.83 238 ARG A O 1
ATOM 1773 N N . ALA A 1 239 ? -2.034 9.522 -38.945 1.00 24.16 239 ALA A N 1
ATOM 1774 C CA . ALA A 1 239 ? -1.389 8.940 -40.129 1.00 24.16 239 ALA A CA 1
ATOM 1775 C C . ALA A 1 239 ? -0.510 7.741 -39.735 1.00 24.16 239 ALA A C 1
ATOM 1777 O O . ALA A 1 239 ? 0.554 7.890 -39.147 1.00 24.16 239 ALA A O 1
ATOM 1778 N N . ALA A 1 240 ? -1.016 6.552 -40.059 1.00 25.05 240 ALA A N 1
ATOM 1779 C CA . ALA A 1 240 ? -0.326 5.282 -39.935 1.00 25.05 240 ALA A CA 1
ATOM 1780 C C . ALA A 1 240 ? 0.736 5.139 -41.033 1.00 25.05 240 ALA A C 1
ATOM 1782 O O . ALA A 1 240 ? 0.464 5.415 -42.201 1.00 25.05 240 ALA A O 1
ATOM 1783 N N . SER A 1 241 ? 1.905 4.618 -40.674 1.00 27.06 241 SER A N 1
ATOM 1784 C CA . SER A 1 241 ? 2.809 3.970 -41.622 1.00 27.06 241 SER A CA 1
ATOM 1785 C C . SER A 1 241 ? 3.505 2.813 -40.920 1.00 27.06 241 SER A C 1
ATOM 1787 O O . SER A 1 241 ? 4.230 3.017 -39.948 1.00 27.06 241 SER A O 1
ATOM 1789 N N . GLY A 1 242 ? 3.247 1.596 -41.396 1.00 23.50 242 GLY A N 1
ATOM 1790 C CA . GLY A 1 242 ? 3.925 0.400 -40.922 1.00 23.50 242 GLY A CA 1
ATOM 1791 C C . GLY A 1 242 ? 5.354 0.299 -41.450 1.00 23.50 242 GLY A C 1
ATOM 1792 O O . GLY A 1 242 ? 5.649 0.745 -42.557 1.00 23.50 242 GLY A O 1
ATOM 1793 N N . ALA A 1 243 ? 6.217 -0.365 -40.685 1.00 24.95 243 ALA A N 1
ATOM 1794 C CA . ALA A 1 243 ? 7.423 -0.986 -41.210 1.00 24.95 243 ALA A CA 1
ATOM 1795 C C . ALA A 1 243 ? 7.843 -2.180 -40.338 1.00 24.95 243 ALA A C 1
ATOM 1797 O O . ALA A 1 243 ? 8.098 -2.067 -39.147 1.00 24.95 243 ALA A O 1
ATOM 1798 N N . LYS A 1 244 ? 7.842 -3.327 -41.018 1.00 22.98 244 LYS A N 1
ATOM 1799 C CA . LYS A 1 244 ? 8.469 -4.634 -40.788 1.00 22.98 244 LYS A CA 1
ATOM 1800 C C . LYS A 1 244 ? 9.463 -4.762 -39.622 1.00 22.98 244 LYS A C 1
ATOM 1802 O O . LYS A 1 244 ? 10.479 -4.082 -39.562 1.00 22.98 244 LYS A O 1
ATOM 1807 N N . ALA A 1 245 ? 9.219 -5.795 -38.815 1.00 23.97 245 ALA A N 1
ATOM 1808 C CA . ALA A 1 245 ? 10.180 -6.385 -37.897 1.00 23.97 245 ALA A CA 1
ATOM 1809 C C . ALA A 1 245 ? 11.395 -6.947 -38.655 1.00 23.97 245 ALA A C 1
ATOM 1811 O O . ALA A 1 245 ? 11.257 -7.815 -39.521 1.00 23.97 245 ALA A O 1
ATOM 1812 N N . GLN A 1 246 ? 12.588 -6.490 -38.285 1.00 23.89 246 GLN A N 1
ATOM 1813 C CA . GLN A 1 246 ? 13.854 -7.116 -38.644 1.00 23.89 246 GLN A CA 1
ATOM 1814 C C . GLN A 1 246 ? 14.652 -7.354 -37.363 1.00 23.89 246 GLN A C 1
ATOM 1816 O O . GLN A 1 246 ? 14.980 -6.428 -36.628 1.00 23.89 246 GLN A O 1
ATOM 1821 N N . ARG A 1 247 ? 14.92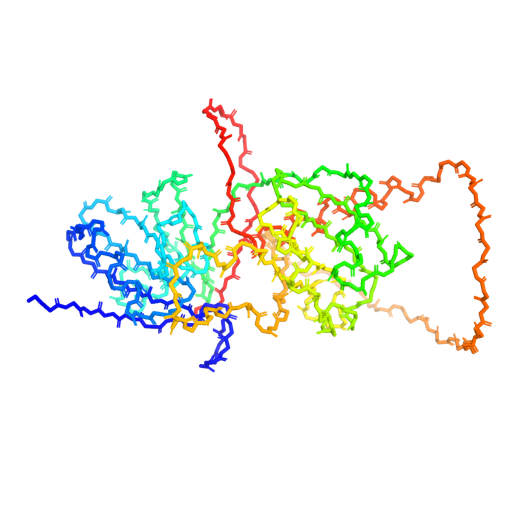6 -8.634 -37.091 1.00 25.80 247 ARG A N 1
ATOM 1822 C CA . ARG A 1 247 ? 15.892 -9.084 -36.085 1.00 25.80 247 ARG A CA 1
ATOM 1823 C C . ARG A 1 247 ? 17.277 -8.579 -36.492 1.00 25.80 247 ARG A C 1
ATOM 1825 O O . ARG A 1 247 ? 17.701 -8.862 -37.610 1.00 25.80 247 ARG A O 1
ATOM 1832 N N . ALA A 1 248 ? 17.992 -7.904 -35.598 1.00 24.42 248 ALA A N 1
ATOM 1833 C CA . ALA A 1 248 ? 19.416 -7.645 -35.773 1.00 24.42 248 ALA A CA 1
ATOM 1834 C C . ALA A 1 248 ? 20.134 -7.552 -34.422 1.00 24.42 248 ALA A C 1
ATOM 1836 O O . ALA A 1 248 ? 19.579 -7.093 -33.429 1.00 24.42 248 ALA A O 1
ATOM 1837 N N . ALA A 1 249 ? 21.353 -8.079 -34.435 1.00 22.48 249 ALA A N 1
ATOM 1838 C CA . ALA A 1 249 ? 22.202 -8.429 -33.312 1.00 22.48 249 ALA A CA 1
ATOM 1839 C C . ALA A 1 249 ? 22.805 -7.230 -32.560 1.00 22.48 249 ALA A C 1
ATOM 1841 O O . ALA A 1 249 ? 22.924 -6.123 -33.082 1.00 22.48 249 ALA A O 1
ATOM 1842 N N . CYS A 1 250 ? 23.233 -7.517 -31.330 1.00 23.97 250 CYS A N 1
ATOM 1843 C CA . CYS A 1 250 ? 23.898 -6.614 -30.401 1.00 23.97 250 CYS A CA 1
ATOM 1844 C C . CYS A 1 250 ? 25.214 -6.054 -30.962 1.00 23.97 250 CYS A C 1
ATOM 1846 O O . CYS A 1 250 ? 26.184 -6.795 -31.126 1.00 23.97 250 CYS A O 1
ATOM 1848 N N . HIS A 1 251 ? 25.291 -4.734 -31.127 1.00 22.91 251 HIS A N 1
ATOM 1849 C CA . HIS A 1 251 ? 26.561 -4.013 -31.172 1.00 22.91 251 HIS A CA 1
ATOM 1850 C C . HIS A 1 251 ? 26.533 -2.817 -30.218 1.00 22.91 251 HIS A C 1
ATOM 1852 O O . HIS A 1 251 ? 25.599 -2.021 -30.191 1.00 22.91 251 HIS A O 1
ATOM 1858 N N . THR A 1 252 ? 27.575 -2.749 -29.395 1.00 26.69 252 THR A N 1
ATOM 1859 C CA . THR A 1 252 ? 27.833 -1.755 -28.355 1.00 26.69 252 THR A CA 1
ATOM 1860 C C . THR A 1 252 ? 28.502 -0.519 -28.950 1.00 26.69 252 THR A C 1
ATOM 1862 O O . THR A 1 252 ? 29.549 -0.642 -29.582 1.00 26.69 252 THR A O 1
ATOM 1865 N N . GLY A 1 253 ? 27.955 0.669 -28.694 1.00 24.19 253 GLY A N 1
ATOM 1866 C CA . GLY A 1 253 ? 28.596 1.940 -29.031 1.00 24.19 253 GLY A CA 1
ATOM 1867 C C . GLY A 1 253 ? 28.229 3.030 -28.027 1.00 24.19 253 GLY A C 1
ATOM 1868 O O . GLY A 1 253 ? 27.074 3.431 -27.934 1.00 24.19 253 GLY A O 1
ATOM 1869 N N . SER A 1 254 ? 29.213 3.487 -27.255 1.00 27.66 254 SER A N 1
ATOM 1870 C CA . SER A 1 254 ? 29.127 4.606 -26.312 1.00 27.66 254 SER A CA 1
ATOM 1871 C C . SER A 1 254 ? 29.408 5.936 -27.024 1.00 27.66 254 SER A C 1
ATOM 1873 O O . SER A 1 254 ? 30.485 6.100 -27.594 1.00 27.66 254 SER A O 1
ATOM 1875 N N . GLY A 1 255 ? 28.473 6.888 -26.955 1.00 25.70 255 GLY A N 1
ATOM 1876 C CA . GLY A 1 255 ? 28.621 8.271 -27.430 1.00 25.70 255 GLY A CA 1
ATOM 1877 C C . GLY A 1 255 ? 28.139 9.291 -26.380 1.00 25.70 255 GLY A C 1
ATOM 1878 O O . GLY A 1 255 ? 27.436 8.899 -25.444 1.00 25.70 255 GLY A O 1
ATOM 1879 N N . PRO A 1 256 ? 28.549 10.572 -26.477 1.00 26.88 256 PRO A N 1
ATOM 1880 C CA . PRO A 1 256 ? 28.424 11.557 -25.401 1.00 26.88 256 PRO A CA 1
ATOM 1881 C C . PRO A 1 256 ? 26.983 12.042 -25.154 1.00 26.88 256 PRO A C 1
ATOM 1883 O O . PRO A 1 256 ? 26.100 11.922 -25.994 1.00 26.88 256 PRO A O 1
ATOM 1886 N N . CYS A 1 257 ? 26.788 12.574 -23.945 1.00 28.50 257 CYS A N 1
ATOM 1887 C CA . CYS A 1 257 ? 25.527 12.858 -23.255 1.00 28.50 257 CYS A CA 1
ATOM 1888 C C . CYS A 1 257 ? 24.504 13.689 -24.065 1.00 28.50 257 CYS A C 1
ATOM 1890 O O . CYS A 1 257 ? 24.741 14.854 -24.380 1.00 28.50 257 CYS A O 1
ATOM 1892 N N . ASP A 1 258 ? 23.349 13.075 -24.336 1.00 31.66 258 ASP A N 1
ATOM 1893 C CA . ASP A 1 258 ? 22.228 13.605 -25.120 1.00 31.66 258 ASP A CA 1
ATOM 1894 C C . ASP A 1 258 ? 21.272 14.466 -24.255 1.00 31.66 258 ASP A C 1
ATOM 1896 O O . ASP A 1 258 ? 20.855 14.011 -23.184 1.00 31.66 258 ASP A O 1
ATOM 1900 N N . PRO A 1 259 ? 20.870 15.682 -24.674 1.00 28.23 259 PRO A N 1
ATOM 1901 C CA . PRO A 1 259 ? 19.816 16.466 -24.016 1.00 28.23 259 PRO A CA 1
ATOM 1902 C C . PRO A 1 259 ? 18.481 15.714 -23.827 1.00 28.23 259 PRO A C 1
ATOM 1904 O O . PRO A 1 259 ? 17.766 16.008 -22.863 1.00 28.23 259 PRO A O 1
ATOM 1907 N N . GLN A 1 260 ? 18.175 14.694 -24.638 1.00 31.72 260 GLN A N 1
ATOM 1908 C CA . GLN A 1 260 ? 17.037 13.789 -24.422 1.00 31.72 260 GLN A CA 1
ATOM 1909 C C . GLN A 1 260 ? 17.142 13.020 -23.093 1.00 31.72 260 GLN A C 1
ATOM 1911 O O . GLN A 1 260 ? 16.125 12.800 -22.437 1.00 31.72 260 GLN A O 1
ATOM 1916 N N . ARG A 1 261 ? 18.356 12.704 -22.607 1.00 30.14 261 ARG A N 1
ATOM 1917 C CA . ARG A 1 261 ? 18.554 12.054 -21.295 1.00 30.14 261 ARG A CA 1
ATOM 1918 C C . ARG A 1 261 ? 18.174 12.948 -20.116 1.00 30.14 261 ARG A C 1
ATOM 1920 O O . ARG A 1 261 ? 17.763 12.426 -19.085 1.00 30.14 261 ARG A O 1
ATOM 1927 N N . ARG A 1 262 ? 18.275 14.280 -20.234 1.00 28.94 262 ARG A N 1
ATOM 1928 C CA . ARG A 1 262 ? 17.843 15.205 -19.162 1.00 28.94 262 ARG A CA 1
ATOM 1929 C C . ARG A 1 262 ? 16.322 15.310 -19.080 1.00 28.94 262 ARG A C 1
ATOM 1931 O O . ARG A 1 262 ? 15.785 15.327 -17.977 1.00 28.94 262 ARG A O 1
ATOM 1938 N N . ALA A 1 263 ? 15.640 15.335 -20.225 1.00 30.89 263 ALA A N 1
ATOM 1939 C CA . ALA A 1 263 ? 14.179 15.284 -20.277 1.00 30.89 263 ALA A CA 1
ATOM 1940 C C . ALA A 1 263 ? 13.657 13.934 -19.753 1.00 30.89 263 ALA A C 1
ATOM 1942 O O . ALA A 1 263 ? 12.815 13.920 -18.859 1.00 30.89 263 ALA A O 1
ATOM 1943 N N . ALA A 1 264 ? 14.264 12.825 -20.192 1.00 35.00 264 ALA A N 1
ATOM 1944 C CA . ALA A 1 264 ? 13.966 11.485 -19.690 1.00 35.00 264 ALA A CA 1
ATOM 1945 C C . ALA A 1 264 ? 14.239 11.347 -18.182 1.00 35.00 264 ALA A C 1
ATOM 1947 O O . ALA A 1 264 ? 13.474 10.696 -17.482 1.00 35.00 264 ALA A O 1
ATOM 1948 N N . SER A 1 265 ? 15.275 12.004 -17.645 1.00 36.19 265 SER A N 1
ATOM 1949 C CA . SER A 1 265 ? 15.550 12.031 -16.200 1.00 36.19 265 SER A CA 1
ATOM 1950 C C . SER A 1 265 ? 14.472 12.774 -15.405 1.00 36.19 265 SER A C 1
ATOM 1952 O O . SER A 1 265 ? 14.147 12.353 -14.298 1.00 36.19 265 SER A O 1
ATOM 1954 N N . ALA A 1 266 ? 13.914 13.866 -15.938 1.00 39.09 266 ALA A N 1
ATOM 1955 C CA . ALA A 1 266 ? 12.863 14.637 -15.271 1.00 39.09 266 ALA A CA 1
ATOM 1956 C C . ALA A 1 266 ? 11.482 13.968 -15.386 1.00 39.09 266 ALA A C 1
ATOM 1958 O O . ALA A 1 266 ? 10.697 14.001 -14.438 1.00 39.09 266 ALA A O 1
ATOM 1959 N N . GLU A 1 267 ? 11.178 13.349 -16.529 1.00 46.81 267 GLU A N 1
ATOM 1960 C CA . GLU A 1 267 ? 9.969 12.536 -16.706 1.00 46.81 267 GLU A CA 1
ATOM 1961 C C . GLU A 1 267 ? 10.037 11.238 -15.907 1.00 46.81 267 GLU A C 1
ATOM 1963 O O . GLU A 1 267 ? 9.040 10.846 -15.306 1.00 46.81 267 GLU A O 1
ATOM 1968 N N . CYS A 1 268 ? 11.220 10.632 -15.807 1.00 41.81 268 CYS A N 1
ATOM 1969 C CA . CYS A 1 268 ? 11.452 9.516 -14.907 1.00 41.81 268 CYS A CA 1
ATOM 1970 C C . CYS A 1 268 ? 11.208 9.891 -13.447 1.00 41.81 268 CYS A C 1
ATOM 1972 O O . CYS A 1 268 ? 10.538 9.132 -12.755 1.00 41.81 268 CYS A O 1
ATOM 1974 N N . SER A 1 269 ? 11.719 11.043 -12.991 1.00 43.31 269 SER A N 1
ATOM 1975 C CA . SER A 1 269 ? 11.469 11.516 -11.624 1.00 43.31 269 SER A CA 1
ATOM 1976 C C . SER A 1 269 ? 9.965 11.574 -11.365 1.00 43.31 269 SER A C 1
ATOM 1978 O O . SER A 1 269 ? 9.490 10.939 -10.439 1.00 43.31 269 SER A O 1
ATOM 1980 N N . LYS A 1 270 ? 9.191 12.180 -12.276 1.00 52.50 270 LYS A N 1
ATOM 1981 C CA . LYS A 1 270 ? 7.739 12.371 -12.113 1.00 52.50 270 LYS A CA 1
ATOM 1982 C C . LYS A 1 270 ? 6.912 11.095 -12.217 1.00 52.50 270 LYS A C 1
ATOM 1984 O O . LYS A 1 270 ? 6.009 10.880 -11.413 1.00 52.50 270 LYS A O 1
ATOM 1989 N N . LEU A 1 271 ? 7.150 10.268 -13.237 1.00 53.22 271 LEU A N 1
ATOM 1990 C CA . LEU A 1 271 ? 6.459 8.982 -13.365 1.00 53.22 271 LEU A CA 1
ATOM 1991 C C . LEU A 1 271 ? 6.838 8.079 -12.191 1.00 53.22 271 LEU A C 1
ATOM 1993 O O . LEU A 1 271 ? 6.009 7.326 -11.679 1.00 53.22 271 LEU A O 1
ATOM 1997 N N . GLY A 1 272 ? 8.085 8.203 -11.747 1.00 46.47 272 GLY A N 1
ATOM 1998 C CA . GLY A 1 272 ? 8.617 7.388 -10.694 1.00 46.47 272 GLY A CA 1
ATOM 1999 C C . GLY A 1 272 ? 8.209 7.781 -9.281 1.00 46.47 272 GLY A C 1
ATOM 2000 O O . GLY A 1 272 ? 7.905 6.925 -8.458 1.00 46.47 272 GLY A O 1
ATOM 2001 N N . GLU A 1 273 ? 8.089 9.067 -9.004 1.00 51.84 273 GLU A N 1
ATOM 2002 C CA . GLU A 1 273 ? 7.484 9.588 -7.779 1.00 51.84 273 GLU A CA 1
ATOM 2003 C C . GLU A 1 273 ? 6.049 9.058 -7.637 1.00 51.84 273 GLU A C 1
ATOM 2005 O O . GLU A 1 273 ? 5.699 8.460 -6.619 1.00 51.84 273 GLU A O 1
ATOM 2010 N N . ARG A 1 274 ? 5.261 9.127 -8.717 1.00 56.78 274 ARG A N 1
ATOM 2011 C CA . ARG A 1 274 ? 3.841 8.737 -8.727 1.00 56.78 274 ARG A CA 1
ATOM 2012 C C . ARG A 1 274 ? 3.608 7.240 -8.596 1.00 56.78 274 ARG A C 1
ATOM 2014 O O . ARG A 1 274 ? 2.751 6.809 -7.820 1.00 56.78 274 ARG A O 1
ATOM 2021 N N . ALA A 1 275 ? 4.363 6.430 -9.337 1.00 50.56 275 ALA A N 1
ATOM 2022 C CA . ALA A 1 275 ? 4.290 4.982 -9.191 1.00 50.56 275 ALA A CA 1
ATOM 2023 C C . ALA A 1 275 ? 4.856 4.535 -7.832 1.00 50.56 275 ALA A C 1
ATOM 2025 O O . ALA A 1 275 ? 4.376 3.546 -7.281 1.00 50.56 275 ALA A O 1
ATOM 2026 N N . CYS A 1 276 ? 5.796 5.281 -7.235 1.00 46.09 276 CYS A N 1
ATOM 2027 C CA . CYS A 1 276 ? 6.270 4.998 -5.885 1.00 46.09 276 CYS A CA 1
ATOM 2028 C C . CYS A 1 276 ? 5.184 5.299 -4.836 1.00 46.09 276 CYS A C 1
ATOM 2030 O O . CYS A 1 276 ? 4.870 4.438 -4.017 1.00 46.09 276 CYS A O 1
ATOM 2032 N N . ALA A 1 277 ? 4.542 6.468 -4.901 1.00 48.47 277 ALA A N 1
ATOM 2033 C CA . ALA A 1 277 ? 3.447 6.836 -4.001 1.00 48.47 277 ALA A CA 1
ATOM 2034 C C . ALA A 1 277 ? 2.287 5.826 -4.068 1.00 48.47 277 ALA A C 1
ATOM 2036 O O . ALA A 1 277 ? 1.818 5.345 -3.036 1.00 48.47 277 ALA A O 1
ATOM 2037 N N . THR A 1 278 ? 1.902 5.428 -5.286 1.00 51.00 278 THR A N 1
ATOM 2038 C CA . THR A 1 278 ? 0.802 4.480 -5.532 1.00 51.00 278 THR A CA 1
ATOM 2039 C C . THR A 1 278 ? 1.143 3.059 -5.081 1.00 51.00 278 THR A C 1
ATOM 2041 O O . THR A 1 278 ? 0.338 2.413 -4.416 1.00 51.00 278 THR A O 1
ATOM 2044 N N . ALA A 1 279 ? 2.331 2.553 -5.431 1.00 41.56 279 ALA A N 1
ATOM 2045 C CA . ALA A 1 279 ? 2.704 1.167 -5.149 1.00 41.56 279 ALA A CA 1
ATOM 2046 C C . ALA A 1 279 ? 3.141 0.947 -3.701 1.00 41.56 279 ALA A C 1
ATOM 2048 O O . ALA A 1 279 ? 3.038 -0.169 -3.195 1.00 41.56 279 ALA A O 1
ATOM 2049 N N . PHE A 1 280 ? 3.674 1.980 -3.048 1.00 40.50 280 PHE A N 1
ATOM 2050 C CA . PHE A 1 280 ? 4.332 1.789 -1.772 1.00 40.50 280 PHE A CA 1
ATOM 2051 C C . PHE A 1 280 ? 3.624 2.396 -0.585 1.00 40.50 280 PHE A C 1
ATOM 2053 O O . PHE A 1 280 ? 3.888 1.875 0.485 1.00 40.50 280 PHE A O 1
ATOM 2060 N N . GLY A 1 281 ? 2.811 3.452 -0.714 1.00 47.19 281 GLY A N 1
ATOM 2061 C CA . GLY A 1 281 ? 2.215 4.142 0.438 1.00 47.19 281 GLY A CA 1
ATOM 2062 C C . GLY A 1 281 ? 3.148 4.173 1.653 1.00 47.19 281 GLY A C 1
ATOM 2063 O O . GLY A 1 281 ? 2.785 3.623 2.677 1.00 47.19 281 GLY A O 1
ATOM 2064 N N . LEU A 1 282 ? 4.395 4.645 1.510 1.00 35.69 282 LEU A N 1
ATOM 2065 C CA . LEU A 1 282 ? 5.472 4.431 2.491 1.00 35.69 282 LEU A CA 1
ATOM 2066 C C . LEU A 1 282 ? 6.307 5.702 2.707 1.00 35.69 282 LEU A C 1
ATOM 2068 O O . LEU A 1 282 ? 6.527 6.452 1.762 1.00 35.69 282 LEU A O 1
ATOM 2072 N N . ARG A 1 283 ? 6.834 5.862 3.932 1.00 37.84 283 ARG A N 1
ATOM 2073 C CA . ARG A 1 283 ? 7.892 6.802 4.346 1.00 37.84 283 ARG A CA 1
ATOM 2074 C C . ARG A 1 283 ? 9.103 6.011 4.879 1.00 37.84 283 ARG A C 1
ATOM 2076 O O . ARG A 1 283 ? 8.975 4.845 5.240 1.00 37.84 283 ARG A O 1
ATOM 2083 N N . GLY A 1 284 ? 10.269 6.657 4.939 1.00 27.58 284 GLY A N 1
ATOM 2084 C CA . GLY A 1 284 ? 11.433 6.289 5.766 1.00 27.58 284 GLY A CA 1
ATOM 2085 C C . GLY A 1 284 ? 11.777 7.457 6.712 1.00 27.58 284 GLY A C 1
ATOM 2086 O O . GLY A 1 284 ? 11.210 8.540 6.541 1.00 27.58 284 GLY A O 1
ATOM 2087 N N . PRO A 1 285 ? 12.650 7.284 7.723 1.00 27.50 285 PRO A N 1
ATOM 2088 C CA . PRO A 1 285 ? 12.700 8.169 8.884 1.00 27.50 285 PRO A CA 1
ATOM 2089 C C . PRO A 1 285 ? 13.339 9.521 8.543 1.00 27.50 285 PRO A C 1
ATOM 2091 O O . PRO A 1 285 ? 14.395 9.587 7.922 1.00 27.50 285 PRO A O 1
ATOM 2094 N N . GLY A 1 286 ? 12.712 10.611 8.985 1.00 26.34 286 GLY A N 1
ATOM 2095 C CA . GLY A 1 286 ? 13.240 11.967 8.843 1.00 26.34 286 GLY A CA 1
ATOM 2096 C C . GLY A 1 286 ? 12.449 12.943 9.707 1.00 26.34 286 GLY A C 1
ATOM 2097 O O . GLY A 1 286 ? 11.249 13.116 9.484 1.00 26.34 286 GLY A O 1
ATOM 2098 N N . GLY A 1 287 ? 13.124 13.490 10.724 1.00 24.44 287 GLY A N 1
ATOM 2099 C CA . GLY A 1 287 ? 12.592 14.351 11.786 1.00 24.44 287 GLY A CA 1
ATOM 2100 C C . GLY A 1 287 ? 12.059 15.721 11.334 1.00 24.44 287 GLY A C 1
ATOM 2101 O O . GLY A 1 287 ? 11.950 15.986 10.137 1.00 24.44 287 GLY A O 1
ATOM 2102 N N . PRO A 1 288 ? 11.672 16.580 12.296 1.00 29.28 288 PRO A N 1
ATOM 2103 C CA . PRO A 1 288 ? 10.713 17.655 12.082 1.00 29.28 288 PRO A CA 1
ATOM 2104 C C . PRO A 1 288 ? 11.369 18.882 11.444 1.00 29.28 288 PRO A C 1
ATOM 2106 O O . PRO A 1 288 ? 12.392 19.374 11.911 1.00 29.28 288 PRO A O 1
ATOM 2109 N N . GLY A 1 289 ? 10.741 19.404 10.395 1.00 23.12 289 GLY A N 1
ATOM 2110 C CA . GLY A 1 289 ? 11.139 20.650 9.752 1.00 23.12 289 GLY A CA 1
ATOM 2111 C C . GLY A 1 289 ? 10.072 21.087 8.759 1.00 23.12 289 GLY A C 1
ATOM 2112 O O . GLY A 1 289 ? 9.809 20.400 7.779 1.00 23.12 289 GLY A O 1
ATOM 2113 N N . SER A 1 290 ? 9.427 22.207 9.060 1.00 31.55 290 SER A N 1
ATOM 2114 C CA . SER A 1 290 ? 8.379 22.861 8.277 1.00 31.55 290 SER A CA 1
ATOM 2115 C C . SER A 1 290 ? 8.799 23.164 6.832 1.00 31.55 290 SER A C 1
ATOM 2117 O O . SER A 1 290 ? 9.768 23.896 6.635 1.00 31.55 290 SER A O 1
ATOM 2119 N N . ALA A 1 291 ? 8.026 22.712 5.839 1.00 23.59 291 ALA A N 1
ATOM 2120 C CA . ALA A 1 291 ? 7.961 23.323 4.508 1.00 23.59 291 ALA A CA 1
ATOM 2121 C C . ALA A 1 291 ? 6.696 22.872 3.748 1.00 23.59 291 ALA A C 1
ATOM 2123 O O . ALA A 1 291 ? 6.240 21.744 3.891 1.00 23.59 291 ALA A O 1
ATOM 2124 N N . SER A 1 292 ? 6.142 23.805 2.972 1.00 25.33 292 SER A N 1
ATOM 2125 C CA . SER A 1 292 ? 4.887 23.794 2.205 1.00 25.33 292 SER A CA 1
ATOM 2126 C C . SER A 1 292 ? 4.417 22.456 1.613 1.00 25.33 292 SER A C 1
ATOM 2128 O O . SER A 1 292 ? 5.139 21.823 0.844 1.00 25.33 292 SER A O 1
ATOM 2130 N N . HIS A 1 293 ? 3.147 22.126 1.871 1.00 28.28 293 HIS A N 1
ATOM 2131 C CA . HIS A 1 293 ? 2.418 20.978 1.329 1.00 28.28 293 HIS A CA 1
ATOM 2132 C C . HIS A 1 293 ? 2.322 20.994 -0.206 1.00 28.28 293 HIS A C 1
ATOM 2134 O O . HIS A 1 293 ? 1.608 21.807 -0.795 1.00 28.28 293 HIS A O 1
ATOM 2140 N N . ARG A 1 294 ? 2.997 20.036 -0.843 1.00 29.22 294 ARG A N 1
ATOM 2141 C CA . ARG A 1 294 ? 2.578 19.426 -2.109 1.00 29.22 294 ARG A CA 1
ATOM 2142 C C . ARG A 1 294 ? 2.634 17.917 -1.873 1.00 29.22 294 ARG A C 1
ATOM 2144 O O . ARG A 1 294 ? 3.717 17.364 -1.746 1.00 29.22 294 ARG A O 1
ATOM 2151 N N . GLY A 1 295 ? 1.473 17.311 -1.648 1.00 31.94 295 GLY A N 1
ATOM 2152 C CA . GLY A 1 295 ? 1.328 15.868 -1.456 1.00 31.94 295 GLY A CA 1
ATOM 2153 C C . GLY A 1 295 ? 0.822 15.219 -2.738 1.00 31.94 295 GLY A C 1
ATOM 2154 O O . GLY A 1 295 ? 0.036 15.828 -3.470 1.00 31.94 295 GLY A O 1
ATOM 2155 N N . ASP A 1 296 ? 1.270 13.997 -3.007 1.00 44.56 296 ASP A N 1
ATOM 2156 C CA . ASP A 1 296 ? 0.658 13.146 -4.023 1.00 44.56 296 ASP A CA 1
ATOM 2157 C C . ASP A 1 296 ? -0.543 12.441 -3.383 1.00 44.56 296 ASP A C 1
ATOM 2159 O O . ASP A 1 296 ? -0.406 11.663 -2.437 1.00 44.56 296 ASP A O 1
ATOM 2163 N N . THR A 1 297 ? -1.743 12.732 -3.886 1.00 45.50 297 THR A N 1
ATOM 2164 C CA . THR A 1 297 ? -2.978 12.114 -3.396 1.00 45.50 297 THR A CA 1
ATOM 2165 C C . THR A 1 297 ? -3.162 10.743 -4.033 1.00 45.50 297 THR A C 1
ATOM 2167 O O . THR A 1 297 ? -3.284 10.630 -5.254 1.00 45.50 297 THR A O 1
ATOM 2170 N N . VAL A 1 298 ? -3.238 9.699 -3.210 1.00 54.78 298 VAL A N 1
ATOM 2171 C CA . VAL A 1 298 ? -3.634 8.361 -3.664 1.00 54.78 298 VAL A CA 1
ATOM 2172 C C . VAL A 1 298 ? -5.132 8.221 -3.453 1.00 54.78 298 VAL A C 1
ATOM 2174 O O . VAL A 1 298 ? -5.608 8.315 -2.324 1.00 54.78 298 VAL A O 1
ATOM 2177 N N . THR A 1 299 ? -5.880 7.989 -4.527 1.00 42.34 299 THR A N 1
ATOM 2178 C CA . THR A 1 299 ? -7.331 7.801 -4.464 1.00 42.34 299 THR A CA 1
ATOM 2179 C C . THR A 1 299 ? -7.704 6.345 -4.727 1.00 42.34 299 THR A C 1
ATOM 2181 O O . THR A 1 299 ? -7.156 5.686 -5.609 1.00 42.34 299 THR A O 1
ATOM 2184 N N . ALA A 1 300 ? -8.650 5.826 -3.952 1.00 48.50 300 ALA A N 1
ATOM 2185 C CA . ALA A 1 300 ? -9.325 4.562 -4.212 1.00 48.50 300 ALA A CA 1
ATOM 2186 C C . ALA A 1 300 ? -10.824 4.806 -4.189 1.00 48.50 300 ALA A C 1
ATOM 2188 O O . ALA A 1 300 ? -11.309 5.575 -3.367 1.00 48.50 300 ALA A O 1
ATOM 2189 N N . ARG A 1 301 ? -11.566 4.195 -5.106 1.00 50.25 301 ARG A N 1
ATOM 2190 C CA . ARG A 1 301 ? -13.020 4.326 -5.085 1.00 50.25 301 ARG A CA 1
ATOM 2191 C C . ARG A 1 301 ? -13.551 3.459 -3.944 1.00 50.25 301 ARG A C 1
ATOM 2193 O O . ARG A 1 301 ? -13.103 2.320 -3.833 1.00 50.25 301 ARG A O 1
ATOM 2200 N N . ALA A 1 302 ? -14.396 4.035 -3.094 1.00 41.25 302 ALA A N 1
ATOM 2201 C CA . ALA A 1 302 ? -15.121 3.313 -2.054 1.00 41.25 302 ALA A CA 1
ATOM 2202 C C . ALA A 1 302 ? -16.197 2.414 -2.673 1.00 41.25 302 ALA A C 1
ATOM 2204 O O . ALA A 1 302 ? -16.685 2.750 -3.782 1.00 41.25 302 ALA A O 1
#

pLDDT: mean 70.63, std 28.38, range [22.05, 98.56]

Foldseek 3Di:
DDWDKDWDAFQDPDPPDHFIEIETEECADDDPVVLLCVLLVVQAQWYWYAHNPQLAIWIDHNHGTDQFDDRNVVRVVVVCVVVVNADAQGKGWGQTSVGIWMWHHHPQKIKTWDAQQWWAFDDDDPLVCVQQVHDPVQFLTWTDRVQEIETEGADQVSQFPTDGNLVSLLVDTGAKYKYKYQDPDPVAGIWIAIDGSPQDDDDDPDRDGRDRNNGIDTHHQDDPDDDDDDDDDDDDDDDDDDDDDDDDDDDDDDDDDDPVSVVSVVVCRVVVSQSCCAVPVDDDDDDDDDDDDDTRMDMHGD

Secondary structure (DSSP, 8-state):
----EEEEEET-SSTT-SEEEEEEEESSPPPHHHHHHHHHHH-SSEEEEEETTTTEEEEE-SS-EES--HHHHHHHHHHHHHTTSS-TT-EEEEB-TTS-EEEEEETTEEEEEEE--PPEE----HHHHHHTT--GGGEEEEEEETTEEEEEES-HHHHHH----HHHHTTSSSSEEEEEEE-SSTT-SEEEEEE-TT---S--TTPPPPPP--SPEEE-----PPP------PPPP------------------PPPHHHHHHHHHHHHHHHHHHHHHH--------------EEEEEEE-

InterPro domains:
  IPR003719 Phenazine biosynthesis PhzF-like [PF02567] (8-199)
  IPR003719 Phenazine biosynthesis PhzF-like [PTHR13774] (5-200)
  IPR003719 Phenazine biosynthesis PhzF-like [TIGR00654] (1-197)

Sequence (302 aa):
MNLTVYQVDAFSRTPFGGNPAAVCITDQGLTPALMQAIAAEMAVSETAFLALDTGRLRWFTPEVEVELCGHGTLSVGAVLREQGMLGEGEGKTFETLSGPLSVSVQGEWLALDFPEQPATPCEPDSALLAALCIERSRVQCYAMNGPKVMVVVDEPALVEALAPDHVALRRLPGRGVVVSAPSADPAFDFISRYFSPSGRVRGRPGHRLGPLHPGPLLGRATRAHPADGPSGLPPQRRAASGAKAQRAACHTGSGPCDPQRRAASAECSKLGERACATAFGLRGPGGPGSASHRGDTVTARA

Organism: NCBI:txid1268237

Radius of gyration: 21.37 Å; chains: 1; bounding box: 51×52×66 Å